Protein AF-A0A9D5VRT4-F1 (afdb_monomer_lite)

Radius of gyration: 18.85 Å; chains: 1; bounding box: 50×42×60 Å

Sequence (246 aa):
MSNKLKLVLGGLILIALIFGFLHHFFPDVKNYNFDRLHIFFFNLCSGGTIIIYYTEKRQKLSKTGILFFSLAILYSIIIFFNIYYIAIFLGLILSIIIEKVRIKRFSFFPIDFFKSNSEVSEKFNQASLLCLSTGLIICSIVIWNNQYLKLFYFPKLKLETFFLGFSFPISLITLSVMFSFMDKKFQLIKNICFWSINLGVIIFFAFIIANKLALELIIALILLSAITTTFYIFINFCPESQQKKS

pLDDT: mean 84.36, std 11.47, range [36.5, 96.94]

Structure (mmCIF, N/CA/C/O backbone):
data_AF-A0A9D5VRT4-F1
#
_entry.id   AF-A0A9D5VRT4-F1
#
loop_
_atom_site.group_PDB
_atom_site.id
_atom_site.type_symbol
_atom_site.label_atom_id
_atom_site.label_alt_id
_atom_site.label_comp_id
_atom_site.label_asym_id
_atom_site.label_entity_id
_atom_site.label_seq_id
_atom_site.pdbx_PDB_ins_code
_atom_site.Cartn_x
_atom_site.Cartn_y
_atom_site.Cartn_z
_atom_site.occupancy
_atom_site.B_iso_or_equiv
_atom_site.auth_seq_id
_atom_site.auth_comp_id
_atom_site.auth_asym_id
_atom_site.auth_atom_id
_atom_site.pdbx_PDB_model_num
ATOM 1 N N . MET A 1 1 ? -1.970 -12.356 16.382 1.00 70.31 1 MET A N 1
ATOM 2 C CA . MET A 1 1 ? -1.094 -12.835 15.292 1.00 70.31 1 MET A CA 1
ATOM 3 C C . MET A 1 1 ? -0.139 -13.877 15.856 1.00 70.31 1 MET A C 1
ATOM 5 O O . MET A 1 1 ? 0.478 -13.601 16.877 1.00 70.31 1 MET A O 1
ATOM 9 N N . SER A 1 2 ? -0.058 -15.066 15.250 1.00 81.19 2 SER A N 1
ATOM 10 C CA . SER A 1 2 ? 0.812 -16.159 15.727 1.00 81.19 2 SER A CA 1
ATOM 11 C C . SER A 1 2 ? 2.299 -15.783 15.661 1.00 81.19 2 SER A C 1
ATOM 13 O O . SER A 1 2 ? 2.715 -15.138 14.697 1.00 81.19 2 SER A O 1
ATOM 15 N N . ASN A 1 3 ? 3.105 -16.234 16.632 1.00 81.75 3 ASN A N 1
ATOM 16 C CA . ASN A 1 3 ? 4.556 -15.994 16.667 1.00 81.75 3 ASN A CA 1
ATOM 17 C C . ASN A 1 3 ? 5.261 -16.485 15.395 1.00 81.75 3 ASN A C 1
ATOM 19 O O . ASN A 1 3 ? 6.150 -15.805 14.895 1.00 81.75 3 ASN A O 1
ATOM 23 N N . LYS A 1 4 ? 4.800 -17.599 14.807 1.00 84.00 4 LYS A N 1
ATOM 24 C CA . LYS A 1 4 ? 5.335 -18.110 13.534 1.00 84.00 4 LYS A CA 1
ATOM 25 C C . LYS A 1 4 ? 5.154 -17.110 12.388 1.00 84.00 4 LYS A C 1
ATOM 27 O O . LYS A 1 4 ? 6.083 -16.878 11.630 1.00 84.00 4 LYS A O 1
ATOM 32 N N . LEU A 1 5 ? 3.977 -16.485 12.285 1.00 82.69 5 LEU A N 1
ATOM 33 C CA . LEU A 1 5 ? 3.699 -15.511 11.224 1.00 82.69 5 LEU A CA 1
ATOM 34 C C . LEU A 1 5 ? 4.500 -14.219 11.428 1.00 82.69 5 LEU A C 1
ATOM 36 O O . LEU A 1 5 ? 4.993 -13.657 10.459 1.00 82.69 5 LEU A O 1
ATOM 40 N N . LYS A 1 6 ? 4.663 -13.769 12.680 1.00 84.88 6 LYS A N 1
ATOM 41 C CA . LYS A 1 6 ? 5.512 -12.610 12.995 1.00 84.88 6 LYS A CA 1
ATOM 42 C C . LYS A 1 6 ? 6.959 -12.848 12.568 1.00 84.88 6 LYS A C 1
ATOM 44 O O . LYS A 1 6 ? 7.560 -11.958 11.985 1.00 84.88 6 LYS A O 1
ATOM 49 N N . LEU A 1 7 ? 7.483 -14.046 12.824 1.00 87.12 7 LEU A N 1
ATOM 50 C CA . LEU A 1 7 ? 8.848 -14.417 12.457 1.00 87.12 7 LEU A CA 1
ATOM 51 C C . LEU A 1 7 ? 9.014 -14.479 10.933 1.00 87.12 7 LEU A C 1
ATOM 53 O O . LEU A 1 7 ? 9.960 -13.910 10.407 1.00 87.12 7 LEU A O 1
ATOM 57 N N . VAL A 1 8 ? 8.056 -15.079 10.219 1.00 87.06 8 VAL A N 1
ATOM 58 C CA . VAL A 1 8 ? 8.065 -15.135 8.746 1.00 87.06 8 VAL A CA 1
ATOM 59 C C . VAL A 1 8 ? 8.029 -13.732 8.135 1.00 87.06 8 VAL A C 1
ATOM 61 O O . VAL A 1 8 ? 8.867 -13.414 7.296 1.00 87.06 8 VAL A O 1
ATOM 64 N N . LEU A 1 9 ? 7.096 -12.874 8.564 1.00 86.75 9 LEU A N 1
ATOM 65 C CA . LEU A 1 9 ? 6.997 -11.510 8.036 1.00 86.75 9 LEU A CA 1
ATOM 66 C C . LEU A 1 9 ? 8.195 -10.646 8.441 1.00 86.75 9 LEU A C 1
ATOM 68 O O . LEU A 1 9 ? 8.696 -9.889 7.619 1.00 86.75 9 LEU A O 1
ATOM 72 N N . GLY A 1 10 ? 8.679 -10.780 9.678 1.00 86.38 10 GLY A N 1
ATOM 73 C CA . GLY A 1 10 ? 9.867 -10.074 10.157 1.00 86.38 10 GLY A CA 1
ATOM 74 C C . GLY A 1 10 ? 11.126 -10.474 9.389 1.00 86.38 10 GLY A C 1
ATOM 75 O O . GLY A 1 10 ? 11.881 -9.607 8.961 1.00 86.38 10 GLY A O 1
ATOM 76 N N . GLY A 1 11 ? 11.309 -11.771 9.131 1.00 88.75 11 GLY A N 1
ATOM 77 C CA . GLY A 1 11 ? 12.390 -12.274 8.286 1.00 88.75 11 GLY A CA 1
ATOM 78 C C . GLY A 1 11 ? 12.292 -11.748 6.855 1.00 88.75 11 GLY A C 1
ATOM 79 O O . GLY A 1 11 ? 13.288 -11.305 6.296 1.00 88.75 11 GLY A O 1
ATOM 80 N N . LEU A 1 12 ? 11.087 -11.713 6.280 1.00 89.19 12 LEU A N 1
ATOM 81 C CA . LEU A 1 12 ? 10.877 -11.194 4.928 1.00 89.19 12 LEU A CA 1
ATOM 82 C C . LEU A 1 12 ? 11.120 -9.678 4.832 1.00 89.19 12 LEU A C 1
ATOM 84 O O . LEU A 1 12 ? 11.692 -9.218 3.849 1.00 89.19 12 LEU A O 1
ATOM 88 N N . ILE A 1 13 ? 10.757 -8.909 5.863 1.00 88.50 13 ILE A N 1
ATOM 89 C CA . ILE A 1 13 ? 11.093 -7.481 5.977 1.00 88.50 13 ILE A CA 1
ATOM 90 C C . ILE A 1 13 ? 12.609 -7.279 6.080 1.00 88.50 13 ILE A C 1
ATOM 92 O O . ILE A 1 13 ? 13.146 -6.398 5.415 1.00 88.50 13 ILE A O 1
ATOM 96 N N . LEU A 1 14 ? 13.310 -8.098 6.871 1.00 88.19 14 LEU A N 1
ATOM 97 C CA . LEU A 1 14 ? 14.768 -8.029 6.986 1.00 88.19 14 LEU A CA 1
ATOM 98 C C . LEU A 1 14 ? 15.444 -8.320 5.640 1.00 88.19 14 LEU A C 1
ATOM 100 O O . LEU A 1 14 ? 16.325 -7.577 5.218 1.00 88.19 14 LEU A O 1
ATOM 104 N N . ILE A 1 15 ? 14.987 -9.361 4.940 1.00 87.75 15 ILE A N 1
ATOM 105 C CA . ILE A 1 15 ? 15.457 -9.703 3.592 1.00 87.75 15 ILE A CA 1
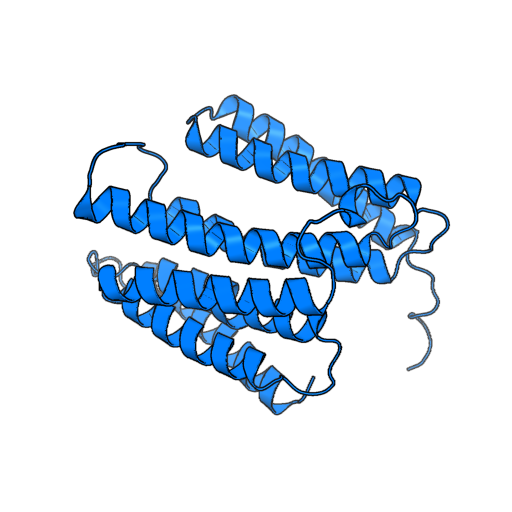ATOM 106 C C . ILE A 1 15 ? 15.192 -8.547 2.620 1.00 87.75 15 ILE A C 1
ATOM 108 O O . ILE A 1 15 ? 16.080 -8.174 1.857 1.00 87.75 15 ILE A O 1
ATOM 112 N N . ALA A 1 16 ? 13.998 -7.946 2.665 1.00 85.88 16 ALA A N 1
ATOM 113 C CA . ALA A 1 16 ? 13.680 -6.777 1.854 1.00 85.88 16 ALA A CA 1
ATOM 114 C C . ALA A 1 16 ? 14.668 -5.638 2.129 1.00 85.88 16 ALA A C 1
ATOM 116 O O . ALA A 1 16 ? 15.210 -5.057 1.193 1.00 85.88 16 ALA A O 1
ATOM 117 N N . LEU A 1 17 ? 14.949 -5.344 3.400 1.00 85.25 17 LEU A N 1
ATOM 118 C CA . LEU A 1 17 ? 15.883 -4.296 3.803 1.00 85.25 17 LEU A CA 1
ATOM 119 C C . LEU A 1 17 ? 17.298 -4.567 3.281 1.00 85.25 17 LEU A C 1
ATOM 121 O O . LEU A 1 17 ? 17.895 -3.669 2.699 1.00 85.25 17 LEU A O 1
ATOM 125 N N . ILE A 1 18 ? 17.786 -5.808 3.377 1.00 85.88 18 ILE A N 1
ATOM 126 C CA . ILE A 1 18 ? 19.071 -6.215 2.785 1.00 85.88 18 ILE A CA 1
ATOM 127 C C . ILE A 1 18 ? 19.095 -5.910 1.282 1.00 85.88 18 ILE A C 1
ATOM 129 O O . ILE A 1 18 ? 20.038 -5.277 0.814 1.00 85.88 18 ILE A O 1
ATOM 133 N N . PHE A 1 19 ? 18.048 -6.278 0.534 1.00 83.50 19 PHE A N 1
ATOM 134 C CA . PHE A 1 19 ? 17.969 -5.980 -0.901 1.00 83.50 19 PHE A CA 1
ATOM 135 C C . PHE A 1 19 ? 17.960 -4.482 -1.218 1.00 83.50 19 PHE A C 1
ATOM 137 O O . PHE A 1 19 ? 18.543 -4.089 -2.224 1.00 83.50 19 PHE A O 1
ATOM 144 N N . GLY A 1 20 ? 17.374 -3.651 -0.352 1.00 79.88 20 GLY A N 1
ATOM 145 C CA . GLY A 1 20 ? 17.365 -2.194 -0.522 1.00 79.88 20 GLY A CA 1
ATOM 146 C C . GLY A 1 20 ? 18.750 -1.552 -0.384 1.00 79.88 20 GLY A C 1
ATOM 147 O O . GLY A 1 20 ? 19.013 -0.527 -1.000 1.00 79.88 20 GLY A O 1
ATOM 148 N N . PHE A 1 21 ? 19.661 -2.165 0.379 1.00 80.06 21 PHE A N 1
ATOM 149 C CA . PHE A 1 21 ? 21.047 -1.696 0.509 1.00 80.06 21 PHE A CA 1
ATOM 150 C C . PHE A 1 21 ? 22.015 -2.388 -0.459 1.00 80.06 21 PHE A C 1
ATOM 152 O O . PHE A 1 21 ? 23.098 -1.869 -0.722 1.00 80.06 21 PHE A O 1
ATOM 159 N N . LEU A 1 22 ? 21.637 -3.539 -1.022 1.00 77.75 22 LEU A N 1
ATOM 160 C CA . LEU A 1 22 ? 22.511 -4.367 -1.859 1.00 77.75 22 LEU A CA 1
ATOM 161 C C . LEU A 1 22 ? 22.951 -3.659 -3.150 1.00 77.75 22 LEU A C 1
ATOM 163 O O . LEU A 1 22 ? 24.053 -3.906 -3.636 1.00 77.75 22 LEU A O 1
ATOM 167 N N . HIS A 1 23 ? 22.136 -2.730 -3.661 1.00 68.56 23 HIS A N 1
ATOM 168 C CA . HIS A 1 23 ? 22.482 -1.911 -4.824 1.00 68.56 23 HIS A CA 1
ATOM 169 C C . HIS A 1 23 ? 23.720 -1.025 -4.585 1.00 68.56 23 HIS A C 1
ATOM 171 O O . HIS A 1 23 ? 24.488 -0.788 -5.514 1.00 68.56 23 HIS A O 1
ATOM 177 N N . HIS A 1 24 ? 23.972 -0.601 -3.339 1.00 66.00 24 HIS A N 1
ATOM 178 C CA . HIS A 1 24 ? 25.169 0.170 -2.986 1.00 66.00 24 HIS A CA 1
ATOM 179 C C . HIS A 1 24 ? 26.450 -0.679 -3.018 1.00 66.00 24 HIS A C 1
ATOM 181 O O . HIS A 1 24 ? 27.527 -0.163 -3.298 1.00 66.00 24 HIS A O 1
ATOM 187 N N . PHE A 1 25 ? 26.332 -1.985 -2.759 1.00 66.19 25 PHE A N 1
ATOM 188 C CA . PHE A 1 25 ? 27.469 -2.908 -2.717 1.00 66.19 25 PHE A CA 1
ATOM 189 C C . PHE A 1 25 ? 27.805 -3.524 -4.083 1.00 66.19 25 PHE A C 1
ATOM 191 O O . PHE A 1 25 ? 28.950 -3.912 -4.300 1.00 66.19 25 PHE A O 1
ATOM 198 N N . PHE A 1 26 ? 26.842 -3.596 -5.010 1.00 67.12 26 PHE A N 1
ATOM 199 C CA . PHE A 1 26 ? 27.024 -4.189 -6.343 1.00 67.12 26 PHE A CA 1
ATOM 200 C C . PHE A 1 26 ? 26.534 -3.259 -7.475 1.00 67.12 26 PHE A C 1
ATOM 202 O O . PHE A 1 26 ? 25.549 -3.574 -8.151 1.00 67.12 26 PHE A O 1
ATOM 209 N N . PRO A 1 27 ? 27.217 -2.123 -7.719 1.00 59.91 27 PRO A N 1
ATOM 210 C CA . PRO A 1 27 ? 26.810 -1.134 -8.726 1.00 59.91 27 PRO A CA 1
ATOM 211 C C . PRO A 1 27 ? 26.890 -1.641 -10.182 1.00 59.91 27 PRO A C 1
ATOM 213 O O . PRO A 1 27 ? 26.212 -1.101 -11.059 1.00 59.91 27 PRO A O 1
ATOM 216 N N . ASP A 1 28 ? 27.665 -2.698 -10.453 1.00 56.03 28 ASP A N 1
ATOM 217 C CA . ASP A 1 28 ? 27.909 -3.212 -11.812 1.00 56.03 28 ASP A CA 1
ATOM 218 C C . ASP A 1 28 ? 26.826 -4.170 -12.341 1.00 56.03 28 ASP A C 1
ATOM 220 O O . ASP A 1 28 ? 26.806 -4.510 -13.527 1.00 56.03 28 ASP A O 1
ATOM 224 N N . VAL A 1 29 ? 25.859 -4.572 -11.510 1.00 59.97 29 VAL A N 1
ATOM 225 C CA . VAL A 1 29 ? 24.767 -5.472 -11.917 1.00 59.97 29 VAL A CA 1
ATOM 226 C C . VAL A 1 29 ? 23.590 -4.661 -12.480 1.00 59.97 29 VAL A C 1
ATOM 228 O O . VAL A 1 29 ? 22.477 -4.689 -11.963 1.00 59.97 29 VAL A O 1
ATOM 231 N N . LYS A 1 30 ? 23.819 -3.927 -13.577 1.00 54.28 30 LYS A N 1
ATOM 232 C CA . LYS A 1 30 ? 22.815 -3.036 -14.210 1.00 54.28 30 LYS A CA 1
ATOM 233 C C . LYS A 1 30 ? 21.528 -3.732 -14.678 1.00 54.28 30 LYS A C 1
ATOM 235 O O . LYS A 1 30 ? 20.519 -3.064 -14.880 1.00 54.28 30 LYS A O 1
ATOM 240 N N . ASN A 1 31 ? 21.545 -5.054 -14.851 1.00 54.38 31 ASN A N 1
ATOM 241 C CA . ASN A 1 31 ? 20.397 -5.802 -15.374 1.00 54.38 31 ASN A CA 1
ATOM 242 C C . ASN A 1 31 ? 19.377 -6.221 -14.303 1.00 54.38 31 ASN A C 1
ATOM 244 O O . ASN A 1 31 ? 18.242 -6.546 -14.655 1.00 54.38 31 ASN A O 1
ATOM 248 N N . TYR A 1 32 ? 19.740 -6.196 -13.016 1.00 60.69 32 TYR A N 1
ATOM 249 C CA . TYR A 1 32 ? 18.848 -6.594 -11.926 1.00 60.69 32 TYR A CA 1
ATOM 250 C C . TYR A 1 32 ? 18.584 -5.418 -10.994 1.00 60.69 32 TYR A C 1
ATOM 252 O O . TYR A 1 32 ? 19.470 -4.947 -10.287 1.00 60.69 32 TYR A O 1
ATOM 260 N N . ASN A 1 33 ? 17.335 -4.954 -10.979 1.00 71.25 33 ASN A N 1
ATOM 261 C CA . ASN A 1 33 ? 16.931 -3.870 -10.097 1.00 71.25 33 ASN A CA 1
ATOM 262 C C . ASN A 1 33 ? 16.510 -4.436 -8.727 1.00 71.25 33 ASN A C 1
ATOM 264 O O . ASN A 1 33 ? 15.350 -4.814 -8.528 1.00 71.25 33 ASN A O 1
ATOM 268 N N . PHE A 1 34 ? 17.471 -4.530 -7.802 1.00 76.50 34 PHE A N 1
ATOM 269 C CA . PHE A 1 34 ? 17.262 -5.016 -6.431 1.00 76.50 34 PHE A CA 1
ATOM 270 C C . PHE A 1 34 ? 16.254 -4.170 -5.638 1.00 76.50 34 PHE A C 1
ATOM 272 O O . PHE A 1 34 ? 15.550 -4.716 -4.783 1.00 76.50 34 PHE A O 1
ATOM 279 N N . ASP A 1 35 ? 16.071 -2.895 -5.997 1.00 74.44 35 ASP A N 1
ATOM 280 C CA . ASP A 1 35 ? 15.069 -2.020 -5.378 1.00 74.44 35 ASP A CA 1
ATOM 281 C C . ASP A 1 35 ? 13.651 -2.562 -5.584 1.00 74.44 35 ASP A C 1
ATOM 283 O O . ASP A 1 35 ? 12.782 -2.411 -4.725 1.00 74.44 35 ASP A O 1
ATOM 287 N N . ARG A 1 36 ? 13.404 -3.277 -6.691 1.00 81.62 36 ARG A N 1
ATOM 288 C CA . ARG A 1 36 ? 12.107 -3.923 -6.937 1.00 81.62 36 ARG A CA 1
ATOM 289 C C . ARG A 1 36 ? 11.828 -5.005 -5.904 1.00 81.62 36 ARG A C 1
ATOM 291 O O . ARG A 1 36 ? 10.732 -5.038 -5.353 1.00 81.62 36 ARG A O 1
ATOM 298 N N . LEU A 1 37 ? 12.804 -5.871 -5.618 1.00 84.38 37 LEU A N 1
ATOM 299 C CA . LEU A 1 37 ? 12.644 -6.921 -4.607 1.00 84.38 37 LEU A CA 1
ATOM 300 C C . LEU A 1 37 ? 12.423 -6.323 -3.221 1.00 84.38 37 LEU A C 1
ATOM 302 O O . LEU A 1 37 ? 11.527 -6.780 -2.513 1.00 84.38 37 LEU A O 1
ATOM 306 N N . HIS A 1 38 ? 13.176 -5.276 -2.869 1.00 85.81 38 HIS A N 1
ATOM 307 C CA . HIS A 1 38 ? 12.952 -4.522 -1.637 1.00 85.81 38 HIS A CA 1
ATOM 308 C C . HIS A 1 38 ? 11.499 -4.040 -1.541 1.00 85.81 38 HIS A C 1
ATOM 310 O O . HIS A 1 38 ? 10.782 -4.403 -0.604 1.00 85.81 38 HIS A O 1
ATOM 316 N N . ILE A 1 39 ? 11.040 -3.284 -2.545 1.00 85.00 39 ILE A N 1
ATOM 317 C CA . ILE A 1 39 ? 9.699 -2.696 -2.558 1.00 85.00 39 ILE A CA 1
ATOM 318 C C . ILE A 1 39 ? 8.626 -3.787 -2.515 1.00 85.00 39 ILE A C 1
ATOM 320 O O . ILE A 1 39 ? 7.682 -3.677 -1.738 1.00 85.00 39 ILE A O 1
ATOM 324 N N . PHE A 1 40 ? 8.739 -4.861 -3.296 1.00 89.19 40 PHE A N 1
ATOM 325 C CA . PHE A 1 40 ? 7.697 -5.887 -3.334 1.00 89.19 40 PHE A CA 1
ATOM 326 C C . PHE A 1 40 ? 7.648 -6.762 -2.089 1.00 89.19 40 PHE A C 1
ATOM 328 O O . PHE A 1 40 ? 6.555 -7.082 -1.615 1.00 89.19 40 PHE A O 1
ATOM 335 N N . PHE A 1 41 ? 8.792 -7.156 -1.537 1.00 90.19 41 PHE A N 1
ATOM 336 C CA . PHE A 1 41 ? 8.804 -7.948 -0.312 1.00 90.19 41 PHE A CA 1
ATOM 337 C C . PHE A 1 41 ? 8.271 -7.136 0.861 1.00 90.19 41 PHE A C 1
ATOM 339 O O . PHE A 1 41 ? 7.399 -7.612 1.595 1.00 90.19 41 PHE A O 1
ATOM 346 N N . PHE A 1 42 ? 8.710 -5.887 0.992 1.00 89.50 42 PHE A N 1
ATOM 347 C CA . PHE A 1 42 ? 8.234 -5.023 2.059 1.00 89.50 42 PHE A CA 1
ATOM 348 C C . PHE A 1 42 ? 6.757 -4.652 1.867 1.00 89.50 42 PHE A C 1
ATOM 350 O O . PHE A 1 42 ? 5.927 -4.939 2.734 1.00 89.50 42 PHE A O 1
ATOM 357 N N . ASN A 1 43 ? 6.399 -4.091 0.708 1.00 91.00 43 ASN A N 1
ATOM 358 C CA . ASN A 1 43 ? 5.080 -3.499 0.522 1.00 91.00 43 ASN A CA 1
ATOM 359 C C . ASN A 1 43 ? 3.986 -4.492 0.137 1.00 91.00 43 ASN A C 1
ATOM 361 O O . ASN A 1 43 ? 2.906 -4.500 0.729 1.00 91.00 43 ASN A O 1
ATOM 365 N N . LEU A 1 44 ? 4.242 -5.332 -0.865 1.00 92.06 44 LEU A N 1
ATOM 366 C CA . LEU A 1 44 ? 3.222 -6.225 -1.409 1.00 92.06 44 LEU A CA 1
ATOM 367 C C . LEU A 1 44 ? 3.116 -7.514 -0.591 1.00 92.06 44 LEU A C 1
ATOM 369 O O . LEU A 1 44 ? 2.026 -7.872 -0.147 1.00 92.06 44 LEU A O 1
ATOM 373 N N . CYS A 1 45 ? 4.238 -8.201 -0.366 1.00 93.06 45 CYS A N 1
ATOM 374 C CA . CYS A 1 45 ? 4.247 -9.492 0.316 1.00 93.06 45 CYS A CA 1
ATOM 375 C C . CYS A 1 45 ? 3.939 -9.327 1.802 1.00 93.06 45 CYS A C 1
ATOM 377 O O . CYS A 1 45 ? 2.961 -9.893 2.288 1.00 93.06 45 CYS A O 1
ATOM 379 N N . SER A 1 46 ? 4.743 -8.548 2.529 1.00 92.00 46 SER A N 1
ATOM 380 C CA . SER A 1 46 ? 4.526 -8.336 3.961 1.00 92.00 46 SER A CA 1
ATOM 381 C C . SER A 1 46 ? 3.349 -7.395 4.211 1.00 92.00 46 SER A C 1
ATOM 383 O O . SER A 1 46 ? 2.361 -7.798 4.830 1.00 92.00 46 SER A O 1
ATOM 385 N N . GLY A 1 47 ? 3.396 -6.182 3.653 1.00 92.00 47 GLY A N 1
ATOM 386 C CA . GLY A 1 47 ? 2.349 -5.173 3.818 1.00 92.00 47 GLY A CA 1
ATOM 387 C C . GLY A 1 47 ? 0.965 -5.642 3.374 1.00 92.00 47 GLY A C 1
ATOM 388 O O . GLY A 1 47 ? 0.021 -5.595 4.161 1.00 92.00 47 GLY A O 1
ATOM 389 N N . GLY A 1 48 ? 0.835 -6.179 2.159 1.00 93.81 48 GLY A N 1
ATOM 390 C CA . GLY A 1 48 ? -0.436 -6.714 1.655 1.00 93.81 48 GLY A CA 1
ATOM 391 C C . GLY A 1 48 ? -0.999 -7.852 2.513 1.00 93.81 48 GLY A C 1
ATOM 392 O O . GLY A 1 48 ? -2.198 -7.886 2.796 1.00 93.81 48 GLY A O 1
ATOM 393 N N . THR A 1 49 ? -0.140 -8.744 3.017 1.00 94.44 49 THR A N 1
ATOM 394 C CA . THR A 1 49 ? -0.570 -9.828 3.918 1.00 94.44 49 THR A CA 1
ATOM 395 C C . THR A 1 49 ? -1.037 -9.292 5.269 1.00 94.44 49 THR A C 1
ATOM 397 O O . THR A 1 49 ? -2.024 -9.791 5.813 1.00 94.44 49 THR A O 1
ATOM 400 N N . ILE A 1 50 ? -0.376 -8.259 5.805 1.00 93.06 50 ILE A N 1
ATOM 401 C CA . ILE A 1 50 ? -0.802 -7.568 7.032 1.00 93.06 50 ILE A CA 1
ATOM 402 C C . ILE A 1 50 ? -2.166 -6.912 6.828 1.00 93.06 50 ILE A C 1
ATOM 404 O O . ILE A 1 50 ? -3.027 -7.055 7.697 1.00 93.06 50 ILE A O 1
ATOM 408 N N . ILE A 1 51 ? -2.385 -6.253 5.685 1.00 94.88 51 ILE A N 1
ATOM 409 C CA . ILE A 1 51 ? -3.676 -5.646 5.338 1.00 94.88 51 ILE A CA 1
ATOM 410 C C . ILE A 1 51 ? -4.766 -6.721 5.358 1.00 94.88 51 ILE A C 1
ATOM 412 O O . ILE A 1 51 ? -5.716 -6.591 6.123 1.00 94.88 51 ILE A O 1
ATOM 416 N N . ILE A 1 52 ? -4.595 -7.827 4.623 1.00 94.31 52 ILE A N 1
ATOM 417 C CA . ILE A 1 52 ? -5.578 -8.926 4.597 1.00 94.31 52 ILE A CA 1
ATOM 418 C C . ILE A 1 52 ? -5.826 -9.489 6.001 1.00 94.31 52 ILE A C 1
ATOM 420 O O . ILE A 1 52 ? -6.977 -9.650 6.411 1.00 94.31 52 ILE A O 1
ATOM 424 N N . TYR A 1 53 ? -4.762 -9.765 6.759 1.00 93.19 53 TYR A N 1
ATOM 425 C CA . TYR A 1 53 ? -4.865 -10.276 8.126 1.00 93.19 53 TYR A CA 1
ATOM 426 C C . TYR A 1 53 ? -5.668 -9.329 9.032 1.00 93.19 53 TYR A C 1
ATOM 428 O O . TYR A 1 53 ? -6.536 -9.779 9.786 1.00 93.19 53 TYR A O 1
ATOM 436 N N . TYR A 1 54 ? -5.405 -8.023 8.941 1.00 91.88 54 TYR A N 1
ATOM 437 C CA . TYR A 1 54 ? -6.107 -7.003 9.713 1.00 91.88 54 TYR A CA 1
ATOM 438 C C . TYR A 1 54 ? -7.579 -6.888 9.296 1.00 91.88 54 TYR A C 1
ATOM 440 O O . TYR A 1 54 ? -8.464 -6.847 10.152 1.00 91.88 54 TYR A O 1
ATOM 448 N N . THR A 1 55 ? -7.870 -6.903 7.993 1.00 92.62 55 THR A N 1
ATOM 449 C CA . THR A 1 55 ? -9.237 -6.841 7.457 1.00 92.62 55 THR A CA 1
ATOM 450 C C . THR A 1 55 ? -10.087 -8.033 7.891 1.00 92.62 55 THR A C 1
ATOM 452 O O . THR A 1 55 ? -11.256 -7.866 8.242 1.00 92.62 55 THR A O 1
ATOM 455 N N . GLU A 1 56 ? -9.525 -9.242 7.897 1.00 91.00 56 GLU A N 1
ATOM 456 C CA . GLU A 1 56 ? -10.274 -10.453 8.241 1.00 91.00 56 GLU A CA 1
ATOM 457 C C . GLU A 1 56 ? -10.623 -10.555 9.735 1.00 91.00 56 GLU A C 1
ATOM 459 O O . GLU A 1 56 ? -11.493 -11.354 10.088 1.00 91.00 56 GLU A O 1
ATOM 464 N N . LYS A 1 57 ? -9.974 -9.769 10.610 1.00 85.75 57 LYS A N 1
ATOM 465 C CA . LYS A 1 57 ? -10.151 -9.784 12.079 1.00 85.75 57 LYS A CA 1
ATOM 466 C C . LYS A 1 57 ? -10.055 -11.200 12.688 1.00 85.75 57 LYS A C 1
ATOM 468 O O . LYS A 1 57 ? -10.735 -11.522 13.660 1.00 85.75 57 LYS A O 1
ATOM 473 N N . ARG A 1 58 ? -9.210 -12.073 12.119 1.00 82.12 58 ARG A N 1
ATOM 474 C CA . ARG A 1 58 ? -9.006 -13.466 12.573 1.00 82.12 58 ARG A CA 1
ATOM 475 C C . ARG A 1 58 ? -7.747 -13.610 13.425 1.00 82.12 58 ARG A C 1
ATOM 477 O O . ARG A 1 58 ? -6.761 -12.910 13.231 1.00 82.12 58 ARG A O 1
ATOM 484 N N . GLN A 1 59 ? -7.740 -14.590 14.334 1.00 75.75 59 GLN A N 1
ATOM 485 C CA . GLN A 1 59 ? -6.555 -14.896 15.154 1.00 75.75 59 GLN A CA 1
ATOM 486 C C . GLN A 1 59 ? -5.395 -15.506 14.341 1.00 75.75 59 GLN A C 1
ATOM 488 O O . GLN A 1 59 ? -4.221 -15.315 14.679 1.00 75.75 59 GLN A O 1
ATOM 493 N N . LYS A 1 60 ? -5.722 -16.244 13.272 1.00 83.44 60 LYS A N 1
ATOM 494 C CA . LYS A 1 60 ? -4.785 -16.901 12.349 1.00 83.44 60 LYS A CA 1
ATOM 495 C C . LYS A 1 60 ? -5.040 -16.417 10.921 1.00 83.44 60 LYS A C 1
ATOM 497 O O . LYS A 1 60 ? -6.177 -16.096 10.582 1.00 83.44 60 LYS A O 1
ATOM 502 N N . LEU A 1 61 ? -3.987 -16.412 10.103 1.00 86.00 61 LEU A N 1
ATOM 503 C CA . LEU A 1 61 ? -4.081 -16.086 8.681 1.00 86.00 61 LEU A CA 1
ATOM 504 C C . LEU A 1 61 ? -5.015 -17.083 7.981 1.00 86.00 61 LEU A C 1
ATOM 506 O O . LEU A 1 61 ? -4.906 -18.293 8.203 1.00 86.00 61 LEU A O 1
ATOM 510 N N . SER A 1 62 ? -5.956 -16.590 7.179 1.00 92.06 62 SER A N 1
ATOM 511 C CA . SER A 1 62 ? -6.860 -17.463 6.433 1.00 92.06 62 SER A CA 1
ATOM 512 C C . SER A 1 62 ? -6.139 -18.184 5.293 1.00 92.06 62 SER A C 1
ATOM 514 O O . SER A 1 62 ? -5.049 -17.798 4.873 1.00 92.06 62 SER A O 1
ATOM 516 N N . LYS A 1 63 ? -6.792 -19.209 4.729 1.00 92.19 63 LYS A N 1
ATOM 517 C CA . LYS A 1 63 ? -6.330 -19.852 3.488 1.00 92.19 63 LYS A CA 1
ATOM 518 C C . LYS A 1 63 ? -6.171 -18.834 2.351 1.00 92.19 63 LYS A C 1
ATOM 520 O O . LYS A 1 63 ? -5.234 -18.947 1.573 1.00 92.19 63 LYS A O 1
ATOM 525 N N . THR A 1 64 ? -7.046 -17.828 2.293 1.00 93.00 64 THR A N 1
ATOM 526 C CA . THR A 1 64 ? -6.971 -16.734 1.317 1.00 93.00 64 THR A CA 1
ATOM 527 C C . THR A 1 64 ? -5.731 -15.872 1.538 1.00 93.00 64 THR A C 1
ATOM 529 O O . THR A 1 64 ? -5.030 -15.575 0.579 1.00 93.00 64 THR A O 1
ATOM 532 N N . GLY A 1 65 ? -5.423 -15.514 2.789 1.00 92.38 65 GLY A N 1
ATOM 533 C CA . GLY A 1 65 ? -4.215 -14.757 3.124 1.00 92.38 65 GLY A CA 1
ATOM 534 C C . GLY A 1 65 ? -2.925 -15.536 2.855 1.00 92.38 65 GLY A C 1
ATOM 535 O O . GLY A 1 65 ? -1.961 -14.962 2.364 1.00 92.38 65 GLY A O 1
ATOM 536 N N . ILE A 1 66 ? -2.914 -16.850 3.108 1.00 93.56 66 ILE A N 1
ATOM 537 C CA . ILE A 1 66 ? -1.779 -17.723 2.760 1.00 93.56 66 ILE A CA 1
ATOM 538 C C . ILE A 1 66 ? -1.599 -17.780 1.240 1.00 93.56 66 ILE A C 1
ATOM 540 O O . ILE A 1 66 ? -0.491 -17.582 0.752 1.00 93.56 66 ILE A O 1
ATOM 544 N N . LEU A 1 67 ? -2.687 -17.998 0.494 1.00 96.12 67 LEU A N 1
ATOM 545 C CA . LEU A 1 67 ? -2.662 -18.016 -0.968 1.00 96.12 67 LEU A CA 1
ATOM 546 C C . LEU A 1 67 ? -2.153 -16.684 -1.533 1.00 96.12 67 LEU A C 1
ATOM 548 O O . LEU A 1 67 ? -1.296 -16.687 -2.412 1.00 96.12 67 LEU A O 1
ATOM 552 N N . PHE A 1 68 ? -2.639 -15.558 -1.000 1.00 96.62 68 PHE A N 1
ATOM 553 C CA . PHE A 1 68 ? -2.157 -14.228 -1.363 1.00 96.62 68 PHE A CA 1
ATOM 554 C C . PHE A 1 68 ? -0.650 -14.097 -1.134 1.00 96.62 68 PHE A C 1
ATOM 556 O O . PHE A 1 68 ? 0.069 -13.719 -2.051 1.00 96.62 68 PHE A O 1
ATOM 563 N N . PHE A 1 69 ? -0.164 -14.448 0.059 1.00 95.56 69 PHE A N 1
ATOM 564 C CA . PHE A 1 69 ? 1.252 -14.340 0.409 1.00 95.56 69 PHE A CA 1
ATOM 565 C C . PHE A 1 69 ? 2.143 -15.171 -0.524 1.00 95.56 69 PHE A C 1
ATOM 567 O O . PHE A 1 69 ? 3.135 -14.664 -1.046 1.00 95.56 69 PHE A O 1
ATOM 574 N N . SER A 1 70 ? 1.766 -16.424 -0.794 1.00 95.62 70 SER A N 1
ATOM 575 C CA . SER A 1 70 ? 2.506 -17.296 -1.712 1.00 95.62 70 SER A CA 1
ATOM 576 C C . SER A 1 70 ? 2.538 -16.744 -3.140 1.00 95.62 70 SER A C 1
ATOM 578 O O . SER A 1 70 ? 3.598 -16.720 -3.766 1.00 95.62 70 SER A O 1
ATOM 580 N N . LEU A 1 71 ? 1.402 -16.259 -3.650 1.00 96.50 71 LEU A N 1
ATOM 581 C CA . LEU A 1 71 ? 1.327 -15.665 -4.987 1.00 96.50 71 LEU A CA 1
ATOM 582 C C . LEU A 1 71 ? 2.071 -14.326 -5.072 1.00 96.50 71 LEU A C 1
ATOM 584 O O . LEU A 1 71 ? 2.669 -14.040 -6.103 1.00 96.50 71 LEU A O 1
ATOM 588 N N . ALA A 1 72 ? 2.082 -13.529 -4.002 1.00 95.44 72 ALA A N 1
ATOM 589 C CA . ALA A 1 72 ? 2.807 -12.263 -3.937 1.00 95.44 72 ALA A CA 1
ATOM 590 C C . ALA A 1 72 ? 4.326 -12.481 -3.995 1.00 95.44 72 ALA A C 1
ATOM 592 O O . ALA A 1 72 ? 5.022 -11.770 -4.723 1.00 95.44 72 ALA A O 1
ATOM 593 N N . ILE A 1 73 ? 4.841 -13.501 -3.299 1.00 94.75 73 ILE A N 1
ATOM 594 C CA . ILE A 1 73 ? 6.255 -13.893 -3.396 1.00 94.75 73 ILE A CA 1
ATOM 595 C C . ILE A 1 73 ? 6.582 -14.326 -4.825 1.00 94.75 73 ILE A C 1
ATOM 597 O O . ILE A 1 73 ? 7.548 -13.832 -5.406 1.00 94.75 73 ILE A O 1
ATOM 601 N N . LEU A 1 74 ? 5.755 -15.197 -5.413 1.00 95.62 74 LEU A N 1
ATOM 602 C CA . LEU A 1 74 ? 5.951 -15.660 -6.786 1.00 95.62 74 LEU A CA 1
ATOM 603 C C . LEU A 1 74 ? 5.947 -14.491 -7.782 1.00 95.62 74 LEU A C 1
ATOM 605 O O . LEU A 1 74 ? 6.849 -14.382 -8.606 1.00 95.62 74 LEU A O 1
ATOM 609 N N . TYR A 1 75 ? 4.980 -13.581 -7.663 1.00 93.44 75 TYR A N 1
ATOM 610 C CA . TYR A 1 75 ? 4.891 -12.362 -8.465 1.00 93.44 75 TYR A CA 1
ATOM 611 C C . TYR A 1 75 ? 6.162 -11.508 -8.357 1.00 93.44 75 TYR A C 1
ATOM 613 O O . TYR A 1 75 ? 6.701 -11.073 -9.374 1.00 93.44 75 TYR A O 1
ATOM 621 N N . SER A 1 76 ? 6.681 -11.323 -7.141 1.00 91.56 76 SER A N 1
ATOM 622 C CA . SER A 1 76 ? 7.889 -10.527 -6.883 1.00 91.56 76 SER A CA 1
ATOM 623 C C . SER A 1 76 ? 9.122 -11.117 -7.571 1.00 91.56 76 SER A C 1
ATOM 625 O O . SER A 1 76 ? 9.882 -10.394 -8.212 1.00 91.56 76 SER A O 1
ATOM 627 N N . ILE A 1 77 ? 9.292 -12.440 -7.485 1.00 91.75 77 ILE A N 1
ATOM 628 C CA . ILE A 1 77 ? 10.397 -13.167 -8.126 1.00 91.75 77 ILE A CA 1
ATOM 629 C C . ILE A 1 77 ? 10.274 -13.087 -9.655 1.00 91.75 77 ILE A C 1
ATOM 631 O O . ILE A 1 77 ? 11.250 -12.825 -10.352 1.00 91.75 77 ILE A O 1
ATOM 635 N N . ILE A 1 78 ? 9.068 -13.254 -10.191 1.00 92.69 78 ILE A N 1
ATOM 636 C CA . ILE A 1 78 ? 8.812 -13.217 -11.636 1.00 92.69 78 ILE A CA 1
ATOM 637 C C . ILE A 1 78 ? 9.063 -11.824 -12.223 1.00 92.69 78 ILE A C 1
ATOM 639 O O . ILE A 1 78 ? 9.672 -11.717 -13.290 1.00 92.69 78 ILE A O 1
ATOM 643 N N . ILE A 1 79 ? 8.663 -10.753 -11.527 1.00 88.25 79 ILE A N 1
ATOM 644 C CA . ILE A 1 79 ? 9.004 -9.384 -11.943 1.00 88.25 79 ILE A CA 1
ATOM 645 C C . ILE A 1 79 ? 10.504 -9.126 -11.851 1.00 88.25 79 ILE A C 1
ATOM 647 O O . ILE A 1 79 ? 11.045 -8.444 -12.722 1.00 88.25 79 ILE A O 1
ATOM 651 N N . PHE A 1 80 ? 11.181 -9.661 -10.835 1.00 87.06 80 PHE A N 1
ATOM 652 C CA . PHE A 1 80 ? 12.630 -9.525 -10.711 1.00 87.06 80 PHE A CA 1
ATOM 653 C C . PHE A 1 80 ? 13.370 -10.123 -11.918 1.00 87.06 80 PHE A C 1
ATOM 655 O O . PHE A 1 80 ? 14.280 -9.490 -12.447 1.00 87.06 80 PHE A O 1
ATOM 662 N N . PHE A 1 81 ? 12.917 -11.273 -12.426 1.00 87.88 81 PHE A N 1
ATOM 663 C CA . PHE A 1 81 ? 13.434 -11.878 -13.662 1.00 87.88 81 PHE A CA 1
ATOM 664 C C . PHE A 1 81 ? 12.859 -11.273 -14.955 1.00 87.88 81 PHE A C 1
ATOM 666 O O . PHE A 1 81 ? 13.130 -11.780 -16.040 1.00 87.88 81 PHE A O 1
ATOM 673 N N . ASN A 1 82 ? 12.080 -10.188 -14.871 1.00 86.81 82 ASN A N 1
ATOM 674 C CA . ASN A 1 82 ? 11.460 -9.503 -16.011 1.00 86.81 82 ASN A CA 1
ATOM 675 C C . ASN A 1 82 ? 10.525 -10.391 -16.865 1.00 86.81 82 ASN A C 1
ATOM 677 O O . ASN A 1 82 ? 10.300 -10.115 -18.044 1.00 86.81 82 ASN A O 1
ATOM 681 N N . ILE A 1 83 ? 9.928 -11.439 -16.285 1.00 90.12 83 ILE A N 1
ATOM 682 C CA . ILE A 1 83 ? 8.983 -12.323 -16.989 1.00 90.12 83 ILE A CA 1
ATOM 683 C C . ILE A 1 83 ? 7.577 -11.697 -16.942 1.00 90.12 83 ILE A C 1
ATOM 685 O O . ILE A 1 83 ? 6.694 -12.086 -16.173 1.00 90.12 83 ILE A O 1
ATOM 689 N N . TYR A 1 84 ? 7.377 -10.666 -17.761 1.00 89.50 84 TYR A N 1
ATOM 690 C CA . TYR A 1 84 ? 6.251 -9.738 -17.628 1.00 89.50 84 TYR A CA 1
ATOM 691 C C . TYR A 1 84 ? 4.864 -10.333 -17.916 1.00 89.50 84 TYR A C 1
ATOM 693 O O . TYR A 1 84 ? 3.913 -9.975 -17.224 1.00 89.50 84 TYR A O 1
ATOM 701 N N . TYR A 1 85 ? 4.728 -11.269 -18.861 1.00 90.81 85 TYR A N 1
ATOM 702 C CA . TYR A 1 85 ? 3.438 -11.920 -19.143 1.00 90.81 85 TYR A CA 1
ATOM 703 C C . TYR A 1 85 ? 2.875 -12.643 -17.914 1.00 90.81 85 TYR A C 1
ATOM 705 O O . TYR A 1 85 ? 1.708 -12.470 -17.559 1.00 90.81 85 TYR A O 1
ATOM 713 N N . ILE A 1 86 ? 3.723 -13.421 -17.232 1.00 93.56 86 ILE A N 1
ATOM 714 C CA . ILE A 1 86 ? 3.316 -14.158 -16.032 1.00 93.56 86 ILE A CA 1
ATOM 715 C C . ILE A 1 86 ? 3.081 -13.184 -14.874 1.00 93.56 86 ILE A C 1
ATOM 717 O O . ILE A 1 86 ? 2.130 -13.357 -14.113 1.00 93.56 86 ILE A O 1
ATOM 721 N N . ALA A 1 87 ? 3.890 -12.124 -14.768 1.00 92.94 87 ALA A N 1
ATOM 722 C CA . ALA A 1 87 ? 3.695 -11.086 -13.762 1.00 92.94 87 ALA A CA 1
ATOM 723 C C . ALA A 1 87 ? 2.326 -10.405 -13.888 1.00 92.94 87 ALA A C 1
ATOM 725 O O . ALA A 1 87 ? 1.624 -10.290 -12.889 1.00 92.94 87 ALA A O 1
ATOM 726 N N . ILE A 1 88 ? 1.913 -10.007 -15.096 1.00 93.56 88 ILE A N 1
ATOM 727 C CA . ILE A 1 88 ? 0.593 -9.402 -15.331 1.00 93.56 88 ILE A CA 1
ATOM 728 C C . ILE A 1 88 ? -0.517 -10.357 -14.889 1.00 93.56 88 ILE A C 1
ATOM 730 O O . ILE A 1 88 ? -1.405 -9.969 -14.130 1.00 93.56 88 ILE A O 1
ATOM 734 N N . PHE A 1 89 ? -0.447 -11.618 -15.315 1.00 95.75 89 PHE A N 1
ATOM 735 C CA . PHE A 1 89 ? -1.443 -12.618 -14.946 1.00 95.75 89 PHE A CA 1
ATOM 736 C C . PHE A 1 89 ? -1.552 -12.787 -13.422 1.00 95.75 89 PHE A C 1
ATOM 738 O O . PHE A 1 89 ? -2.648 -12.739 -12.860 1.00 95.75 89 PHE A O 1
ATOM 745 N N . LEU A 1 90 ? -0.415 -12.904 -12.732 1.00 96.12 90 LEU A N 1
ATOM 746 C CA . LEU A 1 90 ? -0.378 -12.988 -11.273 1.00 96.12 90 LEU A CA 1
ATOM 747 C C . LEU A 1 90 ? -0.868 -11.707 -10.590 1.00 96.12 90 LEU A C 1
ATOM 749 O O . LEU A 1 90 ? -1.580 -11.798 -9.593 1.00 96.12 90 LEU A O 1
ATOM 753 N N . GLY A 1 91 ? -0.538 -10.529 -11.122 1.00 94.69 91 GLY A N 1
ATOM 754 C CA . GLY A 1 91 ? -0.999 -9.240 -10.604 1.00 94.69 91 GLY A CA 1
ATOM 755 C C . GLY A 1 91 ? -2.523 -9.124 -10.628 1.00 94.69 91 GLY A C 1
ATOM 756 O O . GLY A 1 91 ? -3.134 -8.720 -9.635 1.00 94.69 91 GLY A O 1
ATOM 757 N N . LEU A 1 92 ? -3.154 -9.572 -11.716 1.00 96.19 92 LEU A N 1
ATOM 758 C CA . LEU A 1 92 ? -4.613 -9.629 -11.833 1.00 96.19 92 LEU A CA 1
ATOM 759 C C . LEU A 1 92 ? -5.229 -10.628 -10.843 1.00 96.19 92 LEU A C 1
ATOM 761 O O . LEU A 1 92 ? -6.199 -10.290 -10.165 1.00 96.19 92 LEU A O 1
ATOM 765 N N . ILE A 1 93 ? -4.646 -11.823 -10.689 1.00 96.94 93 ILE A N 1
ATOM 766 C CA . ILE A 1 93 ? -5.109 -12.806 -9.693 1.00 96.94 93 ILE A CA 1
ATOM 767 C C . ILE A 1 93 ? -5.015 -12.237 -8.274 1.00 96.94 93 ILE A C 1
ATOM 769 O O . ILE A 1 93 ? -5.967 -12.348 -7.499 1.00 96.94 93 ILE A O 1
ATOM 773 N N . LEU A 1 94 ? -3.889 -11.613 -7.925 1.00 96.88 94 LEU A N 1
ATOM 774 C CA . LEU A 1 94 ? -3.690 -10.983 -6.621 1.00 96.88 94 LEU A CA 1
ATOM 775 C C . LEU A 1 94 ? -4.738 -9.893 -6.370 1.00 96.88 94 LEU A C 1
ATOM 777 O O . LEU A 1 94 ? -5.322 -9.856 -5.286 1.00 96.88 94 LEU A O 1
ATOM 781 N N . SER A 1 95 ? -5.036 -9.065 -7.376 1.00 96.06 95 SER A N 1
ATOM 782 C CA . SER A 1 95 ? -6.083 -8.043 -7.286 1.00 96.06 95 SER A CA 1
ATOM 783 C C . SER A 1 95 ? -7.463 -8.653 -7.015 1.00 96.06 95 SER A C 1
ATOM 785 O O . SER A 1 95 ? -8.160 -8.213 -6.100 1.00 96.06 95 SER A O 1
ATOM 787 N N . ILE A 1 96 ? -7.821 -9.741 -7.708 1.00 96.31 96 ILE A N 1
ATOM 788 C CA . ILE A 1 96 ? -9.077 -10.476 -7.475 1.00 96.31 96 ILE A CA 1
ATOM 789 C C . ILE A 1 96 ? -9.145 -11.019 -6.042 1.00 96.31 96 ILE A C 1
ATOM 791 O O . ILE A 1 96 ? -10.199 -10.961 -5.405 1.00 96.31 96 ILE A O 1
ATOM 795 N N . ILE A 1 97 ? -8.038 -11.543 -5.508 1.00 96.56 97 ILE A N 1
ATOM 796 C CA . ILE A 1 97 ? -7.986 -12.044 -4.128 1.00 96.56 97 ILE A CA 1
ATOM 797 C C . ILE A 1 97 ? -8.241 -10.909 -3.129 1.00 96.56 97 ILE A C 1
ATOM 799 O O . ILE A 1 97 ? -9.048 -11.081 -2.211 1.00 96.56 97 ILE A O 1
ATOM 803 N N . ILE A 1 98 ? -7.597 -9.755 -3.315 1.00 96.06 98 ILE A N 1
ATOM 804 C CA . ILE A 1 98 ? -7.782 -8.578 -2.452 1.00 96.06 98 ILE A CA 1
ATOM 805 C C . ILE A 1 98 ? -9.226 -8.079 -2.528 1.00 96.06 98 ILE A C 1
ATOM 807 O O . ILE A 1 98 ? -9.859 -7.875 -1.492 1.00 96.06 98 ILE A O 1
ATOM 811 N N . GLU A 1 99 ? -9.784 -7.955 -3.733 1.00 95.12 99 GLU A N 1
ATOM 812 C CA . GLU A 1 99 ? -11.176 -7.546 -3.936 1.00 95.12 99 GLU A CA 1
ATOM 813 C C . GLU A 1 99 ? -12.156 -8.523 -3.291 1.00 95.12 99 GLU A C 1
ATOM 815 O O . GLU A 1 99 ? -13.099 -8.110 -2.619 1.00 95.12 99 GLU A O 1
ATOM 820 N N . LYS A 1 100 ? -11.902 -9.830 -3.385 1.00 94.38 100 LYS A N 1
ATOM 821 C CA . LYS A 1 100 ? -12.713 -10.845 -2.706 1.00 94.38 100 LYS A CA 1
ATOM 822 C C . LYS A 1 100 ? -12.698 -10.671 -1.185 1.00 94.38 100 LYS A C 1
ATOM 824 O O . LYS A 1 100 ? -13.744 -10.811 -0.548 1.00 94.38 100 LYS A O 1
ATOM 829 N N . VAL A 1 101 ? -11.541 -10.369 -0.592 1.00 94.69 101 VAL A N 1
ATOM 830 C CA . VAL A 1 101 ? -11.426 -10.070 0.849 1.00 94.69 101 VAL A CA 1
ATOM 831 C C . VAL A 1 101 ? -12.184 -8.784 1.191 1.00 94.69 101 VAL A C 1
ATOM 833 O O . VAL A 1 101 ? -12.944 -8.764 2.163 1.00 94.69 101 VAL A O 1
ATOM 836 N N . ARG A 1 102 ? -12.046 -7.741 0.367 1.00 94.88 102 ARG A N 1
ATOM 837 C CA . ARG A 1 102 ? -12.718 -6.448 0.542 1.00 94.88 102 ARG A CA 1
ATOM 838 C C . ARG A 1 102 ? -14.237 -6.572 0.497 1.00 94.88 102 ARG A C 1
ATOM 840 O O . ARG A 1 102 ? -14.901 -6.137 1.434 1.00 94.88 102 ARG A O 1
ATOM 847 N N . ILE A 1 103 ? -14.782 -7.189 -0.551 1.00 92.56 103 ILE A N 1
ATOM 848 C CA . ILE A 1 103 ? -16.230 -7.357 -0.761 1.00 92.56 103 ILE A CA 1
ATOM 849 C C . ILE A 1 103 ? -16.846 -8.170 0.377 1.00 92.56 103 ILE A C 1
ATOM 851 O O . ILE A 1 103 ? -17.943 -7.862 0.830 1.00 92.56 103 ILE A O 1
ATOM 855 N N . LYS A 1 104 ? -16.129 -9.183 0.878 1.00 91.12 104 LYS A N 1
ATOM 856 C CA . LYS A 1 104 ? -16.597 -10.010 1.993 1.00 91.12 104 LYS A CA 1
ATOM 857 C C . LYS A 1 104 ? -16.694 -9.243 3.315 1.00 91.12 104 LYS A C 1
ATOM 859 O O . LYS A 1 104 ? -17.526 -9.595 4.147 1.00 91.12 104 LYS A O 1
ATOM 864 N N . ARG A 1 105 ? -15.813 -8.264 3.550 1.00 88.88 105 ARG A N 1
ATOM 865 C CA . ARG A 1 105 ? -15.791 -7.482 4.798 1.00 88.88 105 ARG A CA 1
ATOM 866 C C . ARG A 1 105 ? -16.686 -6.248 4.737 1.00 88.88 105 ARG A C 1
ATOM 868 O O . ARG A 1 105 ? -17.306 -5.924 5.744 1.00 88.88 105 ARG A O 1
ATOM 875 N N . PHE A 1 106 ? -16.686 -5.562 3.604 1.00 87.94 106 PHE A N 1
ATOM 876 C CA . PHE A 1 106 ? -17.370 -4.291 3.412 1.00 87.94 106 PHE A CA 1
ATOM 877 C C . PHE A 1 106 ? -18.527 -4.490 2.430 1.00 87.94 106 PHE A C 1
ATOM 879 O O . PHE A 1 106 ? -19.549 -5.078 2.765 1.00 87.94 106 PHE A O 1
ATOM 886 N N . SER A 1 107 ? -18.360 -4.019 1.202 1.00 85.50 107 SER A N 1
ATOM 887 C CA . SER A 1 107 ? -19.360 -4.054 0.143 1.00 85.50 107 SER A CA 1
ATOM 888 C C . SER A 1 107 ? -18.661 -3.918 -1.209 1.00 85.50 107 SER A C 1
ATOM 890 O O . SER A 1 107 ? -17.499 -3.505 -1.276 1.00 85.50 107 SER A O 1
ATOM 892 N N . PHE A 1 108 ? -19.341 -4.276 -2.301 1.00 83.44 108 PHE A N 1
ATOM 893 C CA . PHE A 1 108 ? -18.775 -4.122 -3.644 1.00 83.44 108 PHE A CA 1
ATOM 894 C C . PHE A 1 108 ? -18.514 -2.652 -3.981 1.00 83.44 108 PHE A C 1
ATOM 896 O O . PHE A 1 108 ? -17.383 -2.292 -4.303 1.00 83.44 108 PHE A O 1
ATOM 903 N N . PHE A 1 109 ? -19.514 -1.790 -3.815 1.00 84.25 109 PHE A N 1
ATOM 904 C CA . PHE A 1 109 ? -19.352 -0.351 -4.000 1.00 84.25 109 PHE A CA 1
ATOM 905 C C . PHE A 1 109 ? -19.000 0.328 -2.670 1.00 84.25 109 PHE A C 1
ATOM 907 O O . PHE A 1 109 ? -19.653 0.030 -1.672 1.00 84.25 109 PHE A O 1
ATOM 914 N N . PRO A 1 110 ? -18.024 1.253 -2.612 1.00 83.38 110 PRO A N 1
ATOM 915 C CA . PRO A 1 110 ? -17.572 1.862 -1.362 1.00 83.38 110 PRO A CA 1
ATOM 916 C C . PRO A 1 110 ? -18.516 2.960 -0.838 1.00 83.38 110 PRO A C 1
ATOM 918 O O . PRO A 1 110 ? -18.107 4.087 -0.568 1.00 83.38 110 PRO A O 1
ATOM 921 N N . ILE A 1 111 ? -19.798 2.627 -0.656 1.00 82.19 111 ILE A N 1
ATOM 922 C CA . ILE A 1 111 ? -20.827 3.541 -0.123 1.00 82.19 111 ILE A CA 1
ATOM 923 C C . ILE A 1 111 ? -20.435 4.022 1.281 1.00 82.19 111 ILE A C 1
ATOM 925 O O . ILE A 1 111 ? -20.716 5.156 1.670 1.00 82.19 111 ILE A O 1
ATOM 929 N N . ASP A 1 112 ? -19.742 3.172 2.040 1.00 82.88 112 ASP A N 1
ATOM 930 C CA . ASP A 1 112 ? -19.359 3.452 3.420 1.00 82.88 112 ASP A CA 1
ATOM 931 C C . ASP A 1 112 ? -18.373 4.622 3.551 1.00 82.88 112 ASP A C 1
ATOM 933 O O . ASP A 1 112 ? -18.303 5.211 4.628 1.00 82.88 112 ASP A O 1
ATOM 937 N N . PHE A 1 113 ? -17.696 5.046 2.476 1.00 85.44 113 PHE A N 1
ATOM 938 C CA . PHE A 1 113 ? -16.880 6.269 2.469 1.00 85.44 113 PHE A CA 1
ATOM 939 C C . PHE A 1 113 ? -17.710 7.535 2.687 1.00 85.44 113 PHE A C 1
ATOM 941 O O . PHE A 1 113 ? -17.278 8.444 3.403 1.00 85.44 113 PHE A O 1
ATOM 948 N N . PHE A 1 114 ? -18.921 7.569 2.134 1.00 84.00 114 PHE A N 1
ATOM 949 C CA . PHE A 1 114 ? -19.795 8.742 2.141 1.00 84.00 114 PHE A CA 1
ATOM 950 C C . PHE A 1 114 ? -20.744 8.779 3.341 1.00 84.00 114 PHE A C 1
ATOM 952 O O . PHE A 1 114 ? -21.276 9.832 3.681 1.00 84.00 114 PHE A O 1
ATOM 959 N N . LYS A 1 115 ? -20.932 7.654 4.037 1.00 83.44 115 LYS A N 1
ATOM 960 C CA . LYS A 1 115 ? -21.722 7.624 5.272 1.00 83.44 115 LYS A CA 1
ATOM 961 C C . LYS A 1 115 ? -20.963 8.339 6.393 1.00 83.44 115 LYS A C 1
ATOM 963 O O . LYS A 1 115 ? -19.815 8.010 6.677 1.00 83.44 115 LYS A O 1
ATOM 968 N N . SER A 1 116 ? -21.594 9.298 7.068 1.00 71.12 116 SER A N 1
ATOM 969 C CA . SER A 1 116 ? -20.969 9.983 8.218 1.00 71.12 116 SER A CA 1
ATOM 970 C C . SER A 1 116 ? -20.854 9.068 9.454 1.00 71.12 116 SER A C 1
ATOM 972 O O . SER A 1 116 ? -19.889 9.155 10.217 1.00 71.12 116 SER A O 1
ATOM 974 N N . ASN A 1 117 ? -21.802 8.131 9.601 1.00 73.81 117 ASN A N 1
ATOM 975 C CA . ASN A 1 117 ? -21.904 7.225 10.752 1.00 73.81 117 ASN A CA 1
ATOM 976 C C . ASN A 1 117 ? -20.928 6.035 10.735 1.00 73.81 117 ASN A C 1
ATOM 978 O O . ASN A 1 117 ? -20.824 5.341 11.743 1.00 73.81 117 ASN A O 1
ATOM 982 N N . SER A 1 118 ? -20.236 5.757 9.627 1.00 82.56 118 SER A N 1
ATOM 983 C CA . SER A 1 118 ? -19.265 4.655 9.561 1.00 82.56 118 SER A CA 1
ATOM 984 C C . SER A 1 118 ? -17.945 5.043 10.227 1.00 82.56 118 SER A C 1
ATOM 986 O O . SER A 1 118 ? -17.464 6.169 10.089 1.00 82.56 118 SER A O 1
ATOM 988 N N . GLU A 1 119 ? -17.334 4.112 10.959 1.00 88.44 119 GLU A N 1
ATOM 989 C CA . GLU A 1 119 ? -16.073 4.375 11.652 1.00 88.44 119 GLU A CA 1
ATOM 990 C C . GLU A 1 119 ? -14.955 4.697 10.651 1.00 88.44 119 GLU A C 1
ATOM 992 O O . GLU A 1 119 ? -14.727 3.972 9.682 1.00 88.44 119 GLU A O 1
ATOM 997 N N . VAL A 1 120 ? -14.230 5.794 10.889 1.00 89.81 120 VAL A N 1
ATOM 998 C CA . VAL A 1 120 ? -13.173 6.261 9.975 1.00 89.81 120 VAL A CA 1
ATOM 999 C C . VAL A 1 120 ? -12.026 5.256 9.848 1.00 89.81 120 VAL A C 1
ATOM 1001 O O . VAL A 1 120 ? -11.435 5.131 8.778 1.00 89.81 120 VAL A O 1
ATOM 1004 N N . SER A 1 121 ? -11.751 4.487 10.905 1.00 90.25 121 SER A N 1
ATOM 1005 C CA . SER A 1 121 ? -10.827 3.349 10.855 1.00 90.25 121 SER A CA 1
ATOM 1006 C C . SER A 1 121 ? -11.226 2.355 9.759 1.00 90.25 121 SER A C 1
ATOM 1008 O O . SER A 1 121 ? -10.413 1.993 8.913 1.00 90.25 121 SER A O 1
ATOM 1010 N N . GLU A 1 122 ? -12.502 1.970 9.702 1.00 91.44 122 GLU A N 1
ATOM 1011 C CA . GLU A 1 122 ? -13.015 1.056 8.683 1.00 91.44 122 GLU A CA 1
ATOM 1012 C C . GLU A 1 122 ? -12.957 1.662 7.275 1.00 91.44 122 GLU A C 1
ATOM 1014 O O . GLU A 1 122 ? -12.596 0.951 6.335 1.00 91.44 122 GLU A O 1
ATOM 1019 N N . LYS A 1 123 ? -13.180 2.976 7.127 1.00 93.50 123 LYS A N 1
ATOM 1020 C CA . LYS A 1 123 ? -12.982 3.671 5.843 1.00 93.50 123 LYS A CA 1
ATOM 1021 C C . LYS A 1 123 ? -11.532 3.585 5.364 1.00 93.50 123 LYS A C 1
ATOM 1023 O O . LYS A 1 123 ? -11.291 3.253 4.207 1.00 93.50 123 LYS A O 1
ATOM 1028 N N . PHE A 1 124 ? -10.556 3.834 6.239 1.00 93.81 124 PHE A N 1
ATOM 1029 C CA . PHE A 1 124 ? -9.134 3.712 5.895 1.00 93.81 124 PHE A CA 1
ATOM 1030 C C . PHE A 1 124 ? -8.730 2.272 5.549 1.00 93.81 124 PHE A C 1
ATOM 1032 O O . PHE A 1 124 ? -7.963 2.062 4.613 1.00 93.81 124 PHE A O 1
ATOM 1039 N N . ASN A 1 125 ? -9.275 1.277 6.253 1.00 94.25 125 ASN A N 1
ATOM 1040 C CA . ASN A 1 125 ? -9.051 -0.141 5.951 1.00 94.25 125 ASN A CA 1
ATOM 1041 C C . ASN A 1 125 ? -9.631 -0.537 4.581 1.00 94.25 125 ASN A C 1
ATOM 1043 O O . ASN A 1 125 ? -9.003 -1.245 3.801 1.00 94.25 125 ASN A O 1
ATOM 1047 N N . GLN A 1 126 ? -10.823 -0.050 4.241 1.00 94.94 126 GLN A N 1
ATOM 1048 C CA . GLN A 1 126 ? -11.389 -0.279 2.914 1.00 94.94 126 GLN A CA 1
ATOM 1049 C C . GLN A 1 126 ? -10.601 0.465 1.822 1.00 94.94 126 GLN A C 1
ATOM 1051 O O . GLN A 1 126 ? -10.389 -0.091 0.742 1.00 94.94 126 GLN A O 1
ATOM 1056 N N . ALA A 1 127 ? -10.131 1.685 2.098 1.00 93.75 127 ALA A N 1
ATOM 1057 C CA . ALA A 1 127 ? -9.299 2.458 1.178 1.00 93.75 127 ALA A CA 1
ATOM 1058 C C . ALA A 1 127 ? -7.938 1.794 0.920 1.00 93.75 127 ALA A C 1
ATOM 1060 O O . ALA A 1 127 ? -7.492 1.776 -0.224 1.00 93.75 127 ALA A O 1
ATOM 1061 N N . SER A 1 128 ? -7.302 1.190 1.932 1.00 95.00 128 SER A N 1
ATOM 1062 C CA . SER A 1 128 ? -6.032 0.474 1.744 1.00 95.00 128 SER A CA 1
ATOM 1063 C C . SER A 1 128 ? -6.179 -0.735 0.816 1.00 95.00 128 SER A C 1
ATOM 1065 O O . SER A 1 128 ? -5.359 -0.909 -0.083 1.00 95.00 128 SER A O 1
ATOM 1067 N N . LEU A 1 129 ? -7.245 -1.529 0.971 1.00 94.94 129 LEU A N 1
ATOM 1068 C CA . LEU A 1 129 ? -7.542 -2.664 0.088 1.00 94.94 129 LEU A CA 1
ATOM 1069 C C . LEU A 1 129 ? -7.804 -2.216 -1.350 1.00 94.94 129 LEU A C 1
ATOM 1071 O O . LEU A 1 129 ? -7.240 -2.804 -2.267 1.00 94.94 129 LEU A O 1
ATOM 1075 N N . LEU A 1 130 ? -8.624 -1.174 -1.540 1.00 93.81 130 LEU A N 1
ATOM 1076 C CA . LEU A 1 130 ? -8.893 -0.606 -2.866 1.00 93.81 130 LEU A CA 1
ATOM 1077 C C . LEU A 1 130 ? -7.621 -0.063 -3.506 1.00 93.81 130 LEU A C 1
ATOM 1079 O O . LEU A 1 130 ? -7.374 -0.301 -4.682 1.00 93.81 130 LEU A O 1
ATOM 1083 N N . CYS A 1 131 ? -6.799 0.653 -2.743 1.00 92.56 131 CYS A N 1
ATOM 1084 C CA . CYS A 1 131 ? -5.530 1.181 -3.228 1.00 92.56 131 CYS A CA 1
ATOM 1085 C C . CYS A 1 131 ? -4.589 0.042 -3.653 1.00 92.56 131 CYS A C 1
ATOM 1087 O O . CYS A 1 131 ? -3.970 0.114 -4.711 1.00 92.56 131 CYS A O 1
ATOM 1089 N N . LEU A 1 132 ? -4.542 -1.054 -2.890 1.00 93.50 132 LEU A N 1
ATOM 1090 C CA . LEU A 1 132 ? -3.718 -2.213 -3.222 1.00 93.50 132 LEU A CA 1
ATOM 1091 C C . LEU A 1 132 ? -4.228 -2.959 -4.469 1.00 93.50 132 LEU A C 1
ATOM 1093 O O . LEU A 1 132 ? -3.432 -3.298 -5.346 1.00 93.50 132 LEU A O 1
ATOM 1097 N N . SER A 1 133 ? -5.539 -3.201 -4.575 1.00 94.69 133 SER A N 1
ATOM 1098 C CA . SER A 1 133 ? -6.138 -3.916 -5.711 1.00 94.69 133 SER A CA 1
ATOM 1099 C C . SER A 1 133 ? -6.062 -3.114 -7.010 1.00 94.69 133 SER A C 1
ATOM 1101 O O . SER A 1 133 ? -5.646 -3.651 -8.042 1.00 94.69 133 SER A O 1
ATOM 1103 N N . THR A 1 134 ? -6.402 -1.823 -6.964 1.00 91.69 134 THR A N 1
ATOM 1104 C CA . THR A 1 134 ? -6.292 -0.910 -8.112 1.00 91.69 134 THR A CA 1
ATOM 1105 C C . THR A 1 134 ? -4.840 -0.677 -8.500 1.00 91.69 134 THR A C 1
ATOM 1107 O O . THR A 1 134 ? -4.530 -0.689 -9.689 1.00 91.69 134 THR A O 1
ATOM 1110 N N . GLY A 1 135 ? -3.932 -0.579 -7.524 1.00 89.94 135 GLY A N 1
ATOM 1111 C CA . GLY A 1 135 ? -2.492 -0.541 -7.758 1.00 89.94 135 GLY A CA 1
ATOM 1112 C C . GLY A 1 135 ? -2.015 -1.737 -8.582 1.00 89.94 135 GLY A C 1
ATOM 1113 O O . GLY A 1 135 ? -1.368 -1.560 -9.606 1.00 89.94 135 GLY A O 1
ATOM 1114 N N . LEU A 1 136 ? -2.392 -2.966 -8.222 1.00 92.31 136 LEU A N 1
ATOM 1115 C CA . LEU A 1 136 ? -2.004 -4.156 -8.996 1.00 92.31 136 LEU A CA 1
ATOM 1116 C C . LEU A 1 136 ? -2.571 -4.168 -10.425 1.00 92.31 136 LEU A C 1
ATOM 1118 O O . LEU A 1 136 ? -1.871 -4.574 -11.356 1.00 92.31 136 LEU A O 1
ATOM 1122 N N . ILE A 1 137 ? -3.805 -3.695 -10.619 1.00 9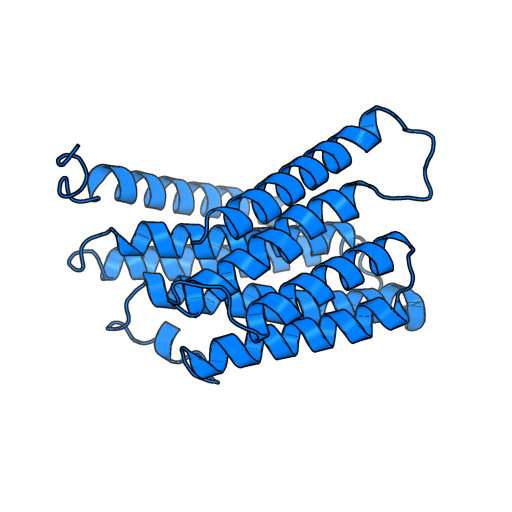2.81 137 ILE A N 1
ATOM 1123 C CA . ILE A 1 137 ? -4.425 -3.593 -11.951 1.00 92.81 137 ILE A CA 1
ATOM 1124 C C . ILE A 1 137 ? -3.686 -2.564 -12.803 1.00 92.81 137 ILE A C 1
ATOM 1126 O O . ILE A 1 137 ? -3.258 -2.879 -13.912 1.00 92.81 137 ILE A O 1
ATOM 1130 N N . ILE A 1 138 ? -3.494 -1.350 -12.283 1.00 88.88 138 ILE A N 1
ATOM 1131 C CA . ILE A 1 138 ? -2.802 -0.284 -13.012 1.00 88.88 138 ILE A CA 1
ATOM 1132 C C . ILE A 1 138 ? -1.362 -0.712 -13.300 1.00 88.88 138 ILE A C 1
ATOM 1134 O O . ILE A 1 138 ? -0.906 -0.570 -14.427 1.00 88.88 138 ILE A O 1
ATOM 1138 N N . CYS A 1 139 ? -0.670 -1.327 -12.339 1.00 87.81 139 CYS A N 1
ATOM 1139 C CA . CYS A 1 139 ? 0.663 -1.883 -12.543 1.00 87.81 139 CYS A CA 1
ATOM 1140 C C . CYS A 1 139 ? 0.696 -2.887 -13.707 1.00 87.81 139 CYS A C 1
ATOM 1142 O O . CYS A 1 139 ? 1.562 -2.793 -14.576 1.00 87.81 139 CYS A O 1
ATOM 1144 N N . SER A 1 140 ? -0.285 -3.789 -13.771 1.00 90.69 140 SER A N 1
ATOM 1145 C CA . SER A 1 140 ? -0.419 -4.762 -14.860 1.00 90.69 140 SER A CA 1
ATOM 1146 C C . SER A 1 140 ? -0.643 -4.080 -16.215 1.00 90.69 140 SER A C 1
ATOM 1148 O O . SER A 1 140 ? 0.006 -4.436 -17.198 1.00 90.69 140 SER A O 1
ATOM 1150 N N . ILE A 1 141 ? -1.500 -3.055 -16.267 1.00 89.31 141 ILE A N 1
ATOM 1151 C CA . ILE A 1 141 ? -1.752 -2.253 -17.477 1.00 89.31 141 ILE A CA 1
ATOM 1152 C C . ILE A 1 141 ? -0.485 -1.509 -17.913 1.00 89.31 141 ILE A C 1
ATOM 1154 O O . ILE A 1 141 ? -0.169 -1.477 -19.099 1.00 89.31 141 ILE A O 1
ATOM 1158 N N . VAL A 1 142 ? 0.270 -0.941 -16.973 1.00 86.19 142 VAL A N 1
ATOM 1159 C CA . VAL A 1 142 ? 1.515 -0.211 -17.253 1.00 86.19 142 VAL A CA 1
ATOM 1160 C C . VAL A 1 142 ? 2.601 -1.147 -17.774 1.00 86.19 142 VAL A C 1
ATOM 1162 O O . VAL A 1 142 ? 3.261 -0.808 -18.755 1.00 86.19 142 VAL A O 1
ATOM 1165 N N . ILE A 1 143 ? 2.767 -2.335 -17.177 1.00 87.25 143 ILE A N 1
ATOM 1166 C CA . ILE A 1 143 ? 3.679 -3.368 -17.69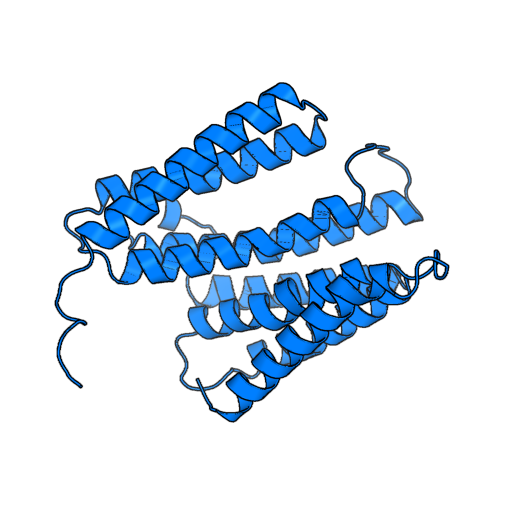5 1.00 87.25 143 ILE A CA 1
ATOM 1167 C C . ILE A 1 143 ? 3.273 -3.729 -19.127 1.00 87.25 143 ILE A C 1
ATOM 1169 O O . ILE A 1 143 ? 4.117 -3.724 -20.023 1.00 87.25 143 ILE A O 1
ATOM 1173 N N . TRP A 1 144 ? 1.982 -3.989 -19.355 1.00 88.75 144 TRP A N 1
ATOM 1174 C CA . TRP A 1 144 ? 1.475 -4.364 -20.670 1.00 88.75 144 TRP A CA 1
ATOM 1175 C C . TRP A 1 144 ? 1.734 -3.268 -21.710 1.00 88.75 144 TRP A C 1
ATOM 1177 O O . TRP A 1 144 ? 2.255 -3.539 -22.796 1.00 88.75 144 TRP A O 1
ATOM 1187 N N . ASN A 1 145 ? 1.399 -2.020 -21.376 1.00 88.06 145 ASN A N 1
ATOM 1188 C CA . ASN A 1 145 ? 1.596 -0.879 -22.259 1.00 88.06 145 ASN A CA 1
ATOM 1189 C C . ASN A 1 145 ? 3.078 -0.660 -22.574 1.00 88.06 145 ASN A C 1
ATOM 1191 O O . ASN A 1 145 ? 3.434 -0.556 -23.741 1.00 88.06 145 ASN A O 1
ATOM 1195 N N . ASN A 1 146 ? 3.950 -0.629 -21.566 1.00 83.62 146 ASN A N 1
ATOM 1196 C CA . ASN A 1 146 ? 5.359 -0.289 -21.771 1.00 83.62 146 ASN A CA 1
ATOM 1197 C C . ASN A 1 146 ? 6.137 -1.380 -22.521 1.00 83.62 146 ASN A C 1
ATOM 1199 O O . ASN A 1 146 ? 7.059 -1.056 -23.269 1.00 83.62 146 ASN A O 1
ATOM 1203 N N . GLN A 1 147 ? 5.788 -2.656 -22.325 1.00 83.44 147 GLN A N 1
ATOM 1204 C CA . GLN A 1 147 ? 6.539 -3.777 -22.899 1.00 83.44 147 GLN A CA 1
ATOM 1205 C C . GLN A 1 147 ? 6.000 -4.229 -24.257 1.00 83.44 147 GLN A C 1
ATOM 1207 O O . GLN A 1 147 ? 6.792 -4.530 -25.149 1.00 83.44 147 GLN A O 1
ATOM 1212 N N . TYR A 1 148 ? 4.675 -4.245 -24.439 1.00 84.25 148 TYR A N 1
ATOM 1213 C CA . TYR A 1 148 ? 4.056 -4.855 -25.622 1.00 84.25 148 TYR A CA 1
ATOM 1214 C C . TYR A 1 148 ? 3.406 -3.840 -26.554 1.00 84.25 148 TYR A C 1
ATOM 1216 O O . TYR A 1 148 ? 3.705 -3.832 -27.743 1.00 84.25 148 TYR A O 1
ATOM 1224 N N . LEU A 1 149 ? 2.519 -2.987 -26.033 1.00 81.75 149 LEU A N 1
ATOM 1225 C CA . LEU A 1 149 ? 1.700 -2.116 -26.886 1.00 81.75 149 LEU A CA 1
ATOM 1226 C C . LEU A 1 149 ? 2.442 -0.855 -27.339 1.00 81.75 149 LEU A C 1
ATOM 1228 O O . LEU A 1 149 ? 2.239 -0.398 -28.457 1.00 81.75 149 LEU A O 1
ATOM 1232 N N . LYS A 1 150 ? 3.271 -0.276 -26.463 1.00 80.06 150 LYS A N 1
ATOM 1233 C CA . LYS A 1 150 ? 3.985 1.000 -26.648 1.00 80.06 150 LYS A CA 1
ATOM 1234 C C . LYS A 1 150 ? 3.089 2.153 -27.133 1.00 80.06 150 LYS A C 1
ATOM 1236 O O . LYS A 1 150 ? 3.580 3.091 -27.751 1.00 80.06 150 LYS A O 1
ATOM 1241 N N . LEU A 1 151 ? 1.786 2.099 -26.835 1.00 71.88 151 LEU A N 1
ATOM 1242 C CA . LEU A 1 151 ? 0.795 3.068 -27.316 1.00 71.88 151 LEU A CA 1
ATOM 1243 C C . LEU A 1 151 ? 0.933 4.423 -26.618 1.00 71.88 151 LEU A C 1
ATOM 1245 O O . LEU A 1 151 ? 0.793 5.463 -27.253 1.00 71.88 151 LEU A O 1
ATOM 1249 N N . PHE A 1 152 ? 1.234 4.414 -25.317 1.00 71.94 152 PHE A N 1
ATOM 1250 C CA . PHE A 1 152 ? 1.402 5.629 -24.524 1.00 71.94 152 PHE A CA 1
ATOM 1251 C C . PHE A 1 152 ? 2.811 5.709 -23.944 1.00 71.94 152 PHE A C 1
ATOM 1253 O O . PHE A 1 152 ? 3.186 4.878 -23.116 1.00 71.94 152 PHE A O 1
ATOM 1260 N N . TYR A 1 153 ? 3.584 6.721 -24.343 1.00 66.06 153 TYR A N 1
ATOM 1261 C CA . TYR A 1 153 ? 4.891 7.003 -23.755 1.00 66.06 153 TYR A CA 1
ATOM 1262 C C . TYR A 1 153 ? 4.780 8.148 -22.750 1.00 66.06 153 TYR A C 1
ATOM 1264 O O . TYR A 1 153 ? 4.611 9.309 -23.115 1.00 66.06 153 TYR A O 1
ATOM 1272 N N . PHE A 1 154 ? 4.903 7.814 -21.470 1.00 66.88 154 PHE A N 1
ATOM 1273 C CA . PHE A 1 154 ? 4.927 8.782 -20.382 1.00 66.88 154 PHE A CA 1
ATOM 1274 C C . PHE A 1 154 ? 6.257 8.635 -19.626 1.00 66.88 154 PHE A C 1
ATOM 1276 O O . PHE A 1 154 ? 6.494 7.592 -19.012 1.00 66.88 154 PHE A O 1
ATOM 1283 N N . PRO A 1 155 ? 7.130 9.659 -19.610 1.00 61.12 155 PRO A N 1
ATOM 1284 C CA . PRO A 1 155 ? 8.493 9.541 -19.079 1.00 61.12 155 PRO A CA 1
ATOM 1285 C C . PRO A 1 155 ? 8.553 9.200 -17.577 1.00 61.12 155 PRO A C 1
ATOM 1287 O O . PRO A 1 155 ? 9.542 8.622 -17.123 1.00 61.12 155 PRO A O 1
ATOM 1290 N N . LYS A 1 156 ? 7.491 9.519 -16.819 1.00 63.56 156 LYS A N 1
ATOM 1291 C CA . LYS A 1 156 ? 7.335 9.211 -15.385 1.00 63.56 156 LYS A CA 1
ATOM 1292 C C . LYS A 1 156 ? 6.520 7.941 -15.081 1.00 63.56 156 LYS A C 1
ATOM 1294 O O . LYS A 1 156 ? 6.520 7.496 -13.941 1.00 63.56 156 LYS A O 1
ATOM 1299 N N . LEU A 1 157 ? 5.881 7.300 -16.064 1.00 59.88 157 LEU A N 1
ATOM 1300 C CA . LEU A 1 157 ? 5.207 5.995 -15.896 1.00 59.88 157 LEU A CA 1
ATOM 1301 C C . LEU A 1 157 ? 6.205 4.844 -16.075 1.00 59.88 157 LEU A C 1
ATOM 1303 O O . LEU A 1 157 ? 5.999 3.901 -16.841 1.00 59.88 157 LEU A O 1
ATOM 1307 N N . LYS A 1 158 ? 7.324 4.924 -15.356 1.00 64.31 158 LYS A N 1
ATOM 1308 C CA . LYS A 1 158 ? 8.228 3.787 -15.199 1.00 64.31 158 LYS A CA 1
ATOM 1309 C C . LYS A 1 158 ? 7.668 2.868 -14.117 1.00 64.31 158 LYS A C 1
ATOM 1311 O O . LYS A 1 158 ? 7.038 3.333 -13.168 1.00 64.31 158 LYS A O 1
ATOM 1316 N N . LEU A 1 159 ? 7.925 1.565 -14.256 1.00 61.81 159 LEU A N 1
ATOM 1317 C CA . LEU A 1 159 ? 7.524 0.541 -13.280 1.00 61.81 159 LEU A CA 1
ATOM 1318 C C . LEU A 1 159 ? 7.865 0.968 -11.844 1.00 61.81 159 LEU A C 1
ATOM 1320 O O . LEU A 1 159 ? 7.027 0.900 -10.956 1.00 61.81 159 LEU A O 1
ATOM 1324 N N . GLU A 1 160 ? 9.080 1.477 -11.655 1.00 63.84 160 GLU A N 1
ATOM 1325 C CA . GLU A 1 160 ? 9.633 1.882 -10.360 1.00 63.84 160 GLU A CA 1
ATOM 1326 C C . GLU A 1 160 ? 8.848 3.019 -9.695 1.00 63.84 160 GLU A C 1
ATOM 1328 O O . GLU A 1 160 ? 8.553 2.949 -8.505 1.00 63.84 160 GLU A O 1
ATOM 1333 N N . THR A 1 161 ? 8.419 4.023 -10.464 1.00 64.62 161 THR A N 1
ATOM 1334 C CA . THR A 1 161 ? 7.596 5.130 -9.952 1.00 64.62 161 THR A CA 1
ATOM 1335 C C . THR A 1 161 ? 6.213 4.643 -9.529 1.00 64.62 161 THR A C 1
ATOM 1337 O O . THR A 1 161 ? 5.657 5.120 -8.543 1.00 64.62 161 THR A O 1
ATOM 1340 N N . PHE A 1 162 ? 5.666 3.652 -10.235 1.00 68.69 162 PHE A N 1
ATOM 1341 C CA . PHE A 1 162 ? 4.382 3.068 -9.872 1.00 68.69 162 PHE A CA 1
ATOM 1342 C C . PHE A 1 162 ? 4.486 2.136 -8.652 1.00 68.69 162 PHE A C 1
ATOM 1344 O O . PHE A 1 162 ? 3.537 2.014 -7.881 1.00 68.69 162 PHE A O 1
ATOM 1351 N N . PHE A 1 163 ? 5.649 1.526 -8.410 1.00 69.19 163 PHE A N 1
ATOM 1352 C CA . PHE A 1 163 ? 5.873 0.664 -7.245 1.00 69.19 163 PHE A CA 1
ATOM 1353 C C . PHE A 1 163 ? 5.894 1.422 -5.915 1.00 69.19 163 PHE A C 1
ATOM 1355 O O . PHE A 1 163 ? 5.513 0.846 -4.894 1.00 69.19 163 PHE A O 1
ATOM 1362 N N . LEU A 1 164 ? 6.205 2.726 -5.931 1.00 65.62 164 LEU A N 1
ATOM 1363 C CA . LEU A 1 164 ? 5.945 3.621 -4.794 1.00 65.62 164 LEU A CA 1
ATOM 1364 C C . LEU A 1 164 ? 4.461 3.603 -4.374 1.00 65.62 164 LEU A C 1
ATOM 1366 O O . LEU A 1 164 ? 4.144 3.769 -3.197 1.00 65.62 164 LEU A O 1
ATOM 1370 N N . GLY A 1 165 ? 3.558 3.326 -5.321 1.00 74.00 165 GLY A N 1
ATOM 1371 C CA . GLY A 1 165 ? 2.127 3.105 -5.108 1.00 74.00 165 GLY A CA 1
ATOM 1372 C C . GLY A 1 165 ? 1.801 2.037 -4.071 1.00 74.00 165 GLY A C 1
ATOM 1373 O O . GLY A 1 165 ? 0.823 2.184 -3.343 1.00 74.00 165 GLY A O 1
ATOM 1374 N N . PHE A 1 166 ? 2.632 1.001 -3.929 1.00 83.00 166 PHE A N 1
ATOM 1375 C CA . PHE A 1 166 ? 2.377 -0.082 -2.975 1.00 83.00 166 PHE A CA 1
ATOM 1376 C C . PHE A 1 166 ? 2.676 0.291 -1.519 1.00 83.00 166 PHE A C 1
ATOM 1378 O O . PHE A 1 166 ? 2.187 -0.388 -0.616 1.00 83.00 166 PHE A O 1
ATOM 1385 N N . SER A 1 167 ? 3.406 1.381 -1.269 1.00 86.94 167 SER A N 1
ATOM 1386 C CA . SER A 1 167 ? 3.614 1.897 0.090 1.00 86.94 167 SER A CA 1
ATOM 1387 C C . SER A 1 167 ? 2.337 2.522 0.665 1.00 86.94 167 SER A C 1
ATOM 1389 O O . SER A 1 167 ? 2.067 2.404 1.860 1.00 86.94 167 SER A O 1
ATOM 1391 N N . PHE A 1 168 ? 1.511 3.154 -0.176 1.00 87.81 168 PHE A N 1
ATOM 1392 C CA . PHE A 1 168 ? 0.318 3.885 0.267 1.00 87.81 168 PHE A CA 1
ATOM 1393 C C . PHE A 1 168 ? -0.724 3.011 0.981 1.00 87.81 168 PHE A C 1
ATOM 1395 O O . PHE A 1 168 ? -1.179 3.416 2.053 1.00 87.81 168 PHE A O 1
ATOM 1402 N N . PRO A 1 169 ? -1.079 1.805 0.492 1.00 92.25 169 PRO A N 1
ATOM 1403 C CA . PRO A 1 169 ? -1.940 0.883 1.229 1.00 92.25 169 PRO A CA 1
ATOM 1404 C C . PRO A 1 169 ? -1.481 0.629 2.672 1.00 92.25 169 PRO A C 1
ATOM 1406 O O . PRO A 1 169 ? -2.306 0.563 3.584 1.00 92.25 169 PRO A O 1
ATOM 1409 N N . ILE A 1 170 ? -0.169 0.531 2.905 1.00 91.69 170 ILE A N 1
ATOM 1410 C CA . ILE A 1 170 ? 0.394 0.283 4.240 1.00 91.69 170 ILE A CA 1
ATOM 1411 C C . ILE A 1 170 ? 0.271 1.524 5.127 1.00 91.69 170 ILE A C 1
ATOM 1413 O O . ILE A 1 170 ? -0.057 1.434 6.313 1.00 91.69 170 ILE A O 1
ATOM 1417 N N . SER A 1 171 ? 0.479 2.709 4.561 1.00 91.06 171 SER A N 1
ATOM 1418 C CA . SER A 1 171 ? 0.228 3.960 5.276 1.00 91.06 171 SER A CA 1
ATOM 1419 C C . SER A 1 171 ? -1.249 4.081 5.667 1.00 91.06 171 SER A C 1
ATOM 1421 O O . SER A 1 171 ? -1.559 4.384 6.818 1.00 91.06 171 SER A O 1
ATOM 1423 N N . LEU A 1 172 ? -2.173 3.758 4.755 1.00 93.19 172 LEU A N 1
ATOM 1424 C CA . LEU A 1 172 ? -3.615 3.806 5.017 1.00 93.19 172 LEU A CA 1
ATOM 1425 C C . LEU A 1 172 ? -4.050 2.790 6.083 1.00 93.19 172 LEU A C 1
ATOM 1427 O O . LEU A 1 172 ? -4.857 3.133 6.945 1.00 93.19 172 LEU A O 1
ATOM 1431 N N . ILE A 1 173 ? -3.500 1.569 6.095 1.00 93.44 173 ILE A N 1
ATOM 1432 C CA . ILE A 1 173 ? -3.825 0.600 7.157 1.00 93.44 173 ILE A CA 1
ATOM 1433 C C . ILE A 1 173 ? -3.260 1.030 8.515 1.00 93.44 173 ILE A C 1
ATOM 1435 O O . ILE A 1 173 ? -3.914 0.844 9.540 1.00 93.44 173 ILE A O 1
ATOM 1439 N N . THR A 1 174 ? -2.092 1.672 8.532 1.00 91.06 174 THR A N 1
ATOM 1440 C CA . THR A 1 174 ? -1.524 2.258 9.755 1.00 91.06 174 THR A CA 1
ATOM 1441 C C . THR A 1 174 ? -2.433 3.357 10.300 1.00 91.06 174 THR A C 1
ATOM 1443 O O . THR A 1 174 ? -2.777 3.345 11.481 1.00 91.06 174 THR A O 1
ATOM 1446 N N . LEU A 1 175 ? -2.916 4.251 9.433 1.00 91.38 175 LEU A N 1
ATOM 1447 C CA . LEU A 1 175 ? -3.890 5.277 9.809 1.00 91.38 175 LEU A CA 1
ATOM 1448 C C . LEU A 1 175 ? -5.205 4.660 10.297 1.00 91.38 175 LEU A C 1
ATOM 1450 O O . LEU A 1 175 ? -5.735 5.102 11.312 1.00 91.38 175 LEU A O 1
ATOM 1454 N N . SER A 1 176 ? -5.704 3.600 9.651 1.00 92.12 176 SER A N 1
ATOM 1455 C CA . SER A 1 176 ? -6.869 2.842 10.138 1.00 92.12 176 SER A CA 1
ATOM 1456 C C . SER A 1 176 ? -6.684 2.399 11.589 1.00 92.12 176 SER A C 1
ATOM 1458 O O . SER A 1 176 ? -7.587 2.575 12.408 1.00 92.12 176 SER A O 1
ATOM 1460 N N . VAL A 1 177 ? -5.516 1.836 11.916 1.00 89.88 177 VAL A N 1
ATOM 1461 C CA . VAL A 1 177 ? -5.179 1.408 13.279 1.00 89.88 177 VAL A CA 1
ATOM 1462 C C . VAL A 1 177 ? -5.136 2.606 14.227 1.00 89.88 177 VAL A C 1
ATOM 1464 O O . VAL A 1 177 ? -5.803 2.575 15.257 1.00 89.88 177 VAL A O 1
ATOM 1467 N N . MET A 1 178 ? -4.443 3.687 13.870 1.00 88.00 178 MET A N 1
ATOM 1468 C CA . MET A 1 178 ? -4.375 4.900 14.697 1.00 88.00 178 MET A CA 1
ATOM 1469 C C . MET A 1 178 ? -5.767 5.475 14.994 1.00 88.00 178 MET A C 1
ATOM 1471 O O . MET A 1 178 ? -6.124 5.703 16.148 1.00 88.00 178 MET A O 1
ATOM 1475 N N . PHE A 1 179 ? -6.600 5.641 13.966 1.00 88.12 179 PHE A N 1
ATOM 1476 C CA . PHE A 1 179 ? -7.960 6.159 14.112 1.00 88.12 179 PHE A CA 1
ATOM 1477 C C . PHE A 1 179 ? -8.900 5.203 14.854 1.00 88.12 179 PHE A C 1
ATOM 1479 O O . PHE A 1 179 ? -9.941 5.655 15.337 1.00 88.12 179 PHE A O 1
ATOM 1486 N N . SER A 1 180 ? -8.566 3.912 14.966 1.00 87.69 180 SER A N 1
ATOM 1487 C CA . SER A 1 180 ? -9.350 2.957 15.760 1.00 87.69 180 SER A CA 1
ATOM 1488 C C . SER A 1 180 ? -9.224 3.188 17.268 1.00 87.69 180 SER A C 1
ATOM 1490 O O . SER A 1 180 ? -10.150 2.854 18.000 1.00 87.69 180 SER A O 1
ATOM 1492 N N . PHE A 1 181 ? -8.132 3.816 17.718 1.00 84.88 181 PHE A N 1
ATOM 1493 C CA . PHE A 1 181 ? -7.921 4.172 19.125 1.00 84.88 181 PHE A CA 1
ATOM 1494 C C . PHE A 1 181 ? -8.521 5.530 19.509 1.00 84.88 181 PHE A C 1
ATOM 1496 O O . PHE A 1 181 ? -8.696 5.808 20.689 1.00 84.88 181 PHE A O 1
ATOM 1503 N N . MET A 1 182 ? -8.848 6.381 18.533 1.00 83.81 182 MET A N 1
ATOM 1504 C CA . MET A 1 182 ? -9.407 7.708 18.801 1.00 83.81 182 MET A CA 1
ATOM 1505 C C . MET A 1 182 ? -10.905 7.660 19.104 1.00 83.81 182 MET A C 1
ATOM 1507 O O . MET A 1 182 ? -11.677 7.031 18.368 1.00 83.81 182 MET A O 1
ATOM 1511 N N . ASP A 1 183 ? -11.320 8.461 20.084 1.00 79.75 183 ASP A N 1
ATOM 1512 C CA . ASP A 1 183 ? -12.709 8.592 20.517 1.00 79.75 183 ASP A CA 1
ATOM 1513 C C . ASP A 1 183 ? -13.691 8.958 19.392 1.00 79.75 183 ASP A C 1
ATOM 1515 O O . ASP A 1 183 ? -13.392 9.712 18.458 1.00 79.75 183 ASP A O 1
ATOM 1519 N N . LYS A 1 184 ? -14.932 8.470 19.529 1.00 79.50 184 LYS A N 1
ATOM 1520 C CA . LYS A 1 184 ? -16.029 8.744 18.580 1.00 79.50 184 LYS A CA 1
ATOM 1521 C C . LYS A 1 184 ? -16.450 10.215 18.551 1.00 79.50 184 LYS A C 1
ATOM 1523 O O . LYS A 1 184 ? -16.994 10.665 17.549 1.00 79.50 184 LYS A O 1
ATOM 1528 N N . LYS A 1 185 ? -16.163 10.988 19.604 1.00 80.25 185 LYS A N 1
ATOM 1529 C CA . LYS A 1 185 ? -16.499 12.423 19.688 1.00 80.25 185 LYS A CA 1
ATOM 1530 C C . LYS A 1 185 ? -15.844 13.253 18.577 1.00 80.25 185 LYS A C 1
ATOM 1532 O O . LYS A 1 185 ? -16.416 14.242 18.136 1.00 80.25 185 LYS A O 1
ATOM 1537 N N . PHE A 1 186 ? -14.695 12.815 18.064 1.00 81.69 186 PHE A N 1
ATOM 1538 C CA . PHE A 1 186 ? -13.948 13.519 17.018 1.00 81.69 186 PHE A CA 1
ATOM 1539 C C . PHE A 1 186 ? -14.267 13.030 15.597 1.00 81.69 186 PHE A C 1
ATOM 1541 O O . PHE A 1 186 ? -13.507 13.290 14.667 1.00 81.69 186 PHE A O 1
ATOM 1548 N N . GLN A 1 187 ? -15.391 12.335 15.395 1.00 82.69 187 GLN A N 1
ATOM 1549 C CA . GLN A 1 187 ? -15.770 11.728 14.114 1.00 82.69 187 GLN A CA 1
ATOM 1550 C C . GLN A 1 187 ? -15.752 12.712 12.928 1.00 82.69 187 GLN A C 1
ATOM 1552 O O . GLN A 1 187 ? -15.346 12.331 11.830 1.00 82.69 187 GLN A O 1
ATOM 1557 N N . LEU A 1 188 ? -16.135 13.978 13.137 1.00 84.94 188 LEU A N 1
ATOM 1558 C CA . LEU A 1 188 ? -16.084 15.006 12.092 1.00 84.94 188 LEU A CA 1
ATOM 1559 C C . LEU A 1 188 ? -14.643 15.285 11.640 1.00 84.94 188 LEU A C 1
ATOM 1561 O O . LEU A 1 188 ? -14.348 15.221 10.449 1.00 84.94 188 LEU A O 1
ATOM 1565 N N . ILE A 1 189 ? -13.736 15.519 12.592 1.00 85.12 189 ILE A N 1
ATOM 1566 C CA . ILE A 1 189 ? -12.317 15.779 12.318 1.00 85.12 189 ILE A CA 1
ATOM 1567 C C . ILE A 1 189 ? -11.678 14.552 11.659 1.00 85.12 189 ILE A C 1
ATOM 1569 O O . ILE A 1 189 ? -10.992 14.682 10.648 1.00 85.12 189 ILE A O 1
ATOM 1573 N N . LYS A 1 190 ? -11.981 13.346 12.160 1.00 87.38 190 LYS A N 1
ATOM 1574 C CA . LYS A 1 190 ? -11.517 12.080 11.570 1.00 87.38 190 LYS A CA 1
ATOM 1575 C C . LYS A 1 190 ? -11.952 11.964 10.100 1.00 87.38 190 LYS A C 1
ATOM 1577 O O . LYS A 1 190 ? -11.147 11.581 9.255 1.00 87.38 190 LYS A O 1
ATOM 1582 N N . ASN A 1 191 ? -13.197 12.325 9.773 1.00 88.69 191 ASN A N 1
ATOM 1583 C CA . ASN A 1 191 ? -13.702 12.311 8.395 1.00 88.69 191 ASN A CA 1
ATOM 1584 C C . ASN A 1 191 ? -13.006 13.347 7.497 1.00 88.69 191 ASN A C 1
ATOM 1586 O O . ASN A 1 191 ? -12.708 13.035 6.345 1.00 88.69 191 ASN A O 1
ATOM 1590 N N . ILE A 1 192 ? -12.719 14.548 8.010 1.00 88.12 192 ILE A N 1
ATOM 1591 C CA . ILE A 1 192 ? -11.953 15.566 7.273 1.00 88.12 192 ILE A CA 1
ATOM 1592 C C . ILE A 1 192 ? -10.550 15.036 6.965 1.00 88.12 192 ILE A C 1
ATOM 1594 O O . ILE A 1 192 ? -10.138 15.044 5.809 1.00 88.12 192 ILE A O 1
ATOM 1598 N N . CYS A 1 193 ? -9.850 14.483 7.961 1.00 88.31 193 CYS A N 1
ATOM 1599 C CA . CYS A 1 193 ? -8.540 13.859 7.759 1.00 88.31 193 CYS A CA 1
ATOM 1600 C C . CYS A 1 193 ? -8.596 12.728 6.721 1.00 88.31 193 CYS A C 1
ATOM 1602 O O . CYS A 1 193 ? -7.723 12.644 5.859 1.00 88.31 193 CYS A O 1
ATOM 1604 N N . PHE A 1 194 ? -9.631 11.882 6.765 1.00 91.06 194 PHE A N 1
ATOM 1605 C CA . PHE A 1 194 ? -9.831 10.811 5.787 1.00 91.06 194 PHE A CA 1
ATOM 1606 C C . PHE A 1 194 ? -9.900 11.330 4.350 1.00 91.06 194 PHE A C 1
ATOM 1608 O O . PHE A 1 194 ? -9.186 10.820 3.483 1.00 91.06 194 PHE A O 1
ATOM 1615 N N . TRP A 1 195 ? -10.724 12.345 4.088 1.00 91.50 195 TRP A N 1
ATOM 1616 C CA . TRP A 1 195 ? -10.851 12.904 2.743 1.00 91.50 195 TRP A CA 1
ATOM 1617 C C . TRP A 1 195 ? -9.596 13.653 2.310 1.00 91.50 195 TRP A C 1
ATOM 1619 O O . TRP A 1 195 ? -9.121 13.416 1.201 1.00 91.50 195 TRP A O 1
ATOM 1629 N N . SER A 1 196 ? -9.015 14.479 3.184 1.00 90.38 196 SER A N 1
ATOM 1630 C CA . SER A 1 196 ? -7.792 15.231 2.884 1.00 90.38 196 SER A CA 1
ATOM 1631 C C . SER A 1 196 ? -6.631 14.314 2.501 1.00 90.38 196 SER A C 1
ATOM 1633 O O . SER A 1 196 ? -5.938 14.581 1.521 1.00 90.38 196 SER A O 1
ATOM 1635 N N . ILE A 1 197 ? -6.442 13.204 3.222 1.00 91.56 197 ILE A N 1
ATOM 1636 C CA . ILE A 1 197 ? -5.359 12.254 2.941 1.00 91.56 197 ILE A CA 1
ATOM 1637 C C . ILE A 1 197 ? -5.629 11.492 1.638 1.00 91.56 197 ILE A C 1
ATOM 1639 O O . ILE A 1 197 ? -4.766 11.465 0.764 1.00 91.56 197 ILE A O 1
ATOM 1643 N N . ASN A 1 198 ? -6.816 10.901 1.461 1.00 91.38 198 ASN A N 1
ATOM 1644 C CA . ASN A 1 198 ? -7.087 10.084 0.271 1.00 91.38 198 ASN A CA 1
ATOM 1645 C C . ASN A 1 198 ? -7.143 10.916 -1.017 1.00 91.38 198 ASN A C 1
ATOM 1647 O O . ASN A 1 198 ? -6.552 10.521 -2.021 1.00 91.38 198 ASN A O 1
ATOM 1651 N N . LEU A 1 199 ? -7.801 12.081 -0.998 1.00 91.44 199 LEU A N 1
ATOM 1652 C CA . LEU A 1 199 ? -7.818 12.981 -2.155 1.00 91.44 199 LEU A CA 1
ATOM 1653 C C . LEU A 1 199 ? -6.428 13.543 -2.432 1.00 91.44 199 LEU A C 1
ATOM 1655 O O . LEU A 1 199 ? -6.019 13.581 -3.590 1.00 91.44 199 LEU A O 1
ATOM 1659 N N . GLY A 1 200 ? -5.681 13.913 -1.389 1.00 89.88 200 GLY A N 1
ATOM 1660 C CA . GLY A 1 200 ? -4.310 14.385 -1.538 1.00 89.88 200 GLY A CA 1
ATOM 1661 C C . GLY A 1 200 ? -3.424 13.356 -2.238 1.00 89.88 200 GLY A C 1
ATOM 1662 O O . GLY A 1 200 ? -2.721 13.712 -3.176 1.00 89.88 200 GLY A O 1
ATOM 1663 N N . VAL A 1 201 ? -3.510 12.073 -1.867 1.00 88.12 201 VAL A N 1
ATOM 1664 C CA . VAL A 1 201 ? -2.752 10.992 -2.526 1.00 88.12 201 VAL A CA 1
ATOM 1665 C C . VAL A 1 201 ? -3.170 10.813 -3.989 1.00 88.12 201 VAL A C 1
ATOM 1667 O O . VAL A 1 201 ? -2.307 10.699 -4.858 1.00 88.12 201 VAL A O 1
ATOM 1670 N N . ILE A 1 202 ? -4.471 10.825 -4.294 1.00 88.69 202 ILE A N 1
ATOM 1671 C CA . ILE A 1 202 ? -4.963 10.700 -5.679 1.00 88.69 202 ILE A CA 1
ATOM 1672 C C . ILE A 1 202 ? -4.456 11.863 -6.543 1.00 88.69 202 ILE A C 1
ATOM 1674 O O . ILE A 1 202 ? -3.936 11.644 -7.639 1.00 88.69 202 ILE A O 1
ATOM 1678 N N . ILE A 1 203 ? -4.564 13.095 -6.041 1.00 89.31 203 ILE A N 1
ATOM 1679 C CA . ILE A 1 203 ? -4.104 14.304 -6.736 1.00 89.31 203 ILE A CA 1
ATOM 1680 C C . ILE A 1 203 ? -2.578 14.289 -6.889 1.00 89.31 203 ILE A C 1
ATOM 1682 O O . ILE A 1 203 ? -2.064 14.617 -7.958 1.00 89.31 203 ILE A O 1
ATOM 1686 N N . PHE A 1 204 ? -1.850 13.851 -5.859 1.00 86.50 204 PHE A N 1
ATOM 1687 C CA . PHE A 1 204 ? -0.397 13.695 -5.896 1.00 86.50 204 PHE A CA 1
ATOM 1688 C C . PHE A 1 204 ? 0.035 12.764 -7.034 1.00 86.50 204 PHE A C 1
ATOM 1690 O O . PHE A 1 204 ? 0.867 13.141 -7.860 1.00 86.50 204 PHE A O 1
ATOM 1697 N N . PHE A 1 205 ? -0.594 11.591 -7.157 1.00 82.19 205 PHE A N 1
ATOM 1698 C CA . PHE A 1 205 ? -0.327 10.673 -8.266 1.00 82.19 205 PHE A CA 1
ATOM 1699 C C . PHE A 1 205 ? -0.688 11.257 -9.630 1.00 82.19 205 PHE A C 1
ATOM 1701 O O . PHE A 1 205 ? 0.071 11.083 -10.585 1.00 82.19 205 PHE A O 1
ATOM 1708 N N . ALA A 1 206 ? -1.804 11.979 -9.733 1.00 85.19 206 ALA A N 1
ATOM 1709 C CA . ALA A 1 206 ? -2.176 12.654 -10.972 1.00 85.19 206 ALA A CA 1
ATOM 1710 C C . ALA A 1 206 ? -1.104 13.671 -11.407 1.00 85.19 206 ALA A C 1
ATOM 1712 O O . ALA A 1 206 ? -0.740 13.721 -12.583 1.00 85.19 206 ALA A O 1
ATOM 1713 N N . PHE A 1 207 ? -0.534 14.434 -10.469 1.00 86.31 207 PHE A N 1
ATOM 1714 C CA . PHE A 1 207 ? 0.536 15.397 -10.754 1.00 86.31 207 PHE A CA 1
ATOM 1715 C C . PHE A 1 207 ? 1.887 14.750 -11.064 1.00 86.31 207 PHE A C 1
ATOM 1717 O O . PHE A 1 207 ? 2.601 15.259 -11.936 1.00 86.31 207 PHE A O 1
ATOM 1724 N N . ILE A 1 208 ? 2.204 13.608 -10.443 1.00 81.81 208 ILE A N 1
ATOM 1725 C CA . ILE A 1 208 ? 3.356 12.782 -10.837 1.00 81.81 208 ILE A CA 1
ATOM 1726 C C . ILE A 1 208 ? 3.217 12.376 -12.305 1.00 81.81 208 ILE A C 1
ATOM 1728 O O . ILE A 1 208 ? 4.140 12.594 -13.091 1.00 81.81 208 ILE A O 1
ATOM 1732 N N . ILE A 1 209 ? 2.059 11.831 -12.693 1.00 80.06 209 ILE A N 1
ATOM 1733 C CA . ILE A 1 209 ? 1.804 11.377 -14.069 1.00 80.06 209 ILE A CA 1
ATOM 1734 C C . ILE A 1 209 ? 1.851 12.558 -15.051 1.00 80.06 209 ILE A C 1
ATOM 1736 O O . ILE A 1 209 ? 2.461 12.444 -16.113 1.00 80.06 209 ILE A O 1
ATOM 1740 N N . ALA A 1 210 ? 1.289 13.713 -14.679 1.00 83.19 210 ALA A N 1
ATOM 1741 C CA . ALA A 1 210 ? 1.309 14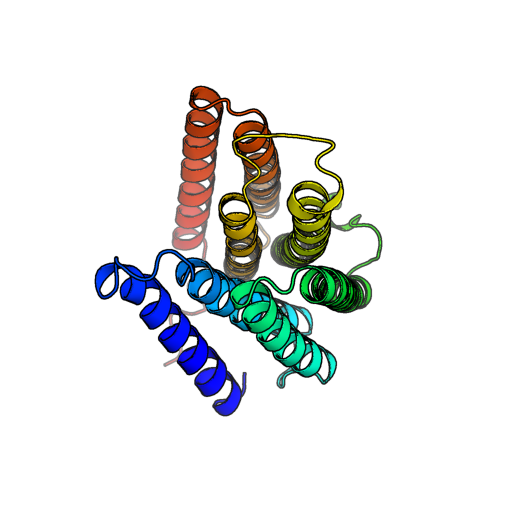.938 -15.485 1.00 83.19 210 ALA A CA 1
ATOM 1742 C C . ALA A 1 210 ? 2.682 15.642 -15.538 1.00 83.19 210 ALA A C 1
ATOM 1744 O O . ALA A 1 210 ? 2.825 16.661 -16.217 1.00 83.19 210 ALA A O 1
ATOM 1745 N N . ASN A 1 211 ? 3.688 15.128 -14.823 1.00 81.88 211 ASN A N 1
ATOM 1746 C CA . ASN A 1 211 ? 5.037 15.685 -14.739 1.00 81.88 211 ASN A CA 1
ATOM 1747 C C . ASN A 1 211 ? 5.082 17.162 -14.282 1.00 81.88 211 ASN A C 1
ATOM 1749 O O . ASN A 1 211 ? 5.900 17.952 -14.757 1.00 81.88 211 ASN A O 1
ATOM 1753 N N . LYS A 1 212 ? 4.201 17.558 -13.352 1.00 85.31 212 LYS A N 1
ATOM 1754 C CA . LYS A 1 212 ? 4.117 18.931 -12.819 1.00 85.31 212 LYS A CA 1
ATOM 1755 C C . LYS A 1 212 ? 4.800 19.041 -11.451 1.00 85.31 212 LYS A C 1
ATOM 1757 O O . LYS A 1 212 ? 4.130 19.056 -10.424 1.00 85.31 212 LYS A O 1
ATOM 1762 N N . LEU A 1 213 ? 6.129 19.176 -11.447 1.00 84.81 213 LEU A N 1
ATOM 1763 C CA . LEU A 1 213 ? 6.957 19.189 -10.225 1.00 84.81 213 LEU A CA 1
ATOM 1764 C C . LEU A 1 213 ? 6.526 20.227 -9.171 1.00 84.81 213 LEU A C 1
ATOM 1766 O O . LEU A 1 213 ? 6.480 19.912 -7.988 1.00 84.81 213 LEU A O 1
ATOM 1770 N N . ALA A 1 214 ? 6.179 21.452 -9.581 1.00 88.81 214 ALA A N 1
ATOM 1771 C CA . ALA A 1 214 ? 5.755 22.488 -8.635 1.00 88.81 214 ALA A CA 1
ATOM 1772 C C . ALA A 1 214 ? 4.454 22.106 -7.902 1.00 88.81 214 ALA A C 1
ATOM 1774 O O . ALA A 1 214 ? 4.352 22.264 -6.688 1.00 88.81 214 ALA A O 1
ATOM 1775 N N . LEU A 1 215 ? 3.478 21.554 -8.631 1.00 88.69 215 LEU A N 1
ATOM 1776 C CA . LEU A 1 215 ? 2.207 21.106 -8.055 1.00 88.69 215 LEU A CA 1
ATOM 1777 C C . LEU A 1 215 ? 2.382 19.842 -7.202 1.00 88.69 215 LEU A C 1
ATOM 1779 O O . LEU A 1 215 ? 1.748 19.720 -6.156 1.00 88.69 215 LEU A O 1
ATOM 1783 N N . GLU A 1 216 ? 3.269 18.936 -7.621 1.00 85.94 216 GLU A N 1
ATOM 1784 C CA . GLU A 1 216 ? 3.685 17.759 -6.849 1.00 85.94 216 GLU A CA 1
ATOM 1785 C C . GLU A 1 216 ? 4.231 18.175 -5.471 1.00 85.94 216 GLU A C 1
ATOM 1787 O O . GLU A 1 216 ? 3.788 17.646 -4.453 1.00 85.94 216 GLU A O 1
ATOM 1792 N N . LEU A 1 217 ? 5.109 19.185 -5.424 1.00 89.19 217 LEU A N 1
ATOM 1793 C CA . LEU A 1 217 ? 5.691 19.699 -4.182 1.00 89.19 217 LEU A CA 1
ATOM 1794 C C . LEU A 1 217 ? 4.651 20.390 -3.290 1.00 89.19 217 LEU A C 1
ATOM 1796 O O . LEU A 1 217 ? 4.621 20.147 -2.084 1.00 89.19 217 LEU A O 1
ATOM 1800 N N . ILE A 1 218 ? 3.763 21.206 -3.867 1.00 91.44 218 ILE A N 1
ATOM 1801 C CA . ILE A 1 218 ? 2.689 21.875 -3.112 1.00 91.44 218 ILE A CA 1
ATOM 1802 C C . ILE A 1 218 ? 1.774 20.841 -2.445 1.00 91.44 218 ILE A C 1
ATOM 1804 O O . ILE A 1 218 ? 1.503 20.936 -1.248 1.00 91.44 218 ILE A O 1
ATOM 1808 N N . ILE A 1 219 ? 1.328 19.824 -3.188 1.00 90.69 219 ILE A N 1
ATOM 1809 C CA . ILE A 1 219 ? 0.482 18.764 -2.626 1.00 90.69 219 ILE A CA 1
ATOM 1810 C C . ILE A 1 219 ? 1.244 17.925 -1.603 1.00 90.69 219 ILE A C 1
ATOM 1812 O O . ILE A 1 219 ? 0.663 17.567 -0.580 1.00 90.69 219 ILE A O 1
ATOM 1816 N N . ALA A 1 220 ? 2.529 17.643 -1.823 1.00 87.75 220 ALA A N 1
ATOM 1817 C CA . ALA A 1 220 ? 3.351 16.936 -0.845 1.00 87.75 220 ALA A CA 1
ATOM 1818 C C . ALA A 1 220 ? 3.429 17.693 0.492 1.00 87.75 220 ALA A C 1
ATOM 1820 O O . ALA A 1 220 ? 3.297 17.074 1.547 1.00 87.75 220 ALA A O 1
ATOM 1821 N N . LEU A 1 221 ? 3.560 19.025 0.469 1.00 89.88 221 LEU A N 1
ATOM 1822 C CA . LEU A 1 221 ? 3.536 19.857 1.679 1.00 89.88 221 LEU A CA 1
ATOM 1823 C C . LEU A 1 221 ? 2.163 19.853 2.365 1.00 89.88 221 LEU A C 1
ATOM 1825 O O . LEU A 1 221 ? 2.088 19.760 3.591 1.00 89.88 221 LEU A O 1
ATOM 1829 N N . ILE A 1 222 ? 1.074 19.901 1.593 1.00 89.31 222 ILE A N 1
ATOM 1830 C CA . ILE A 1 222 ? -0.294 19.807 2.130 1.00 89.31 222 ILE A CA 1
ATOM 1831 C C . ILE A 1 222 ? -0.522 18.438 2.785 1.00 89.31 222 ILE A C 1
ATOM 1833 O O . ILE A 1 222 ? -1.046 18.366 3.896 1.00 89.31 222 ILE A O 1
ATOM 1837 N N . LEU A 1 223 ? -0.096 17.352 2.136 1.00 88.25 223 LEU A N 1
ATOM 1838 C CA . LEU A 1 223 ? -0.164 15.997 2.684 1.00 88.25 223 LEU A CA 1
ATOM 1839 C C . LEU A 1 223 ? 0.679 15.860 3.951 1.00 88.25 223 LEU A C 1
ATOM 1841 O O . LEU A 1 223 ? 0.208 15.284 4.930 1.00 88.25 223 LEU A O 1
ATOM 1845 N N . LEU A 1 224 ? 1.890 16.420 3.960 1.00 89.50 224 LEU A N 1
ATOM 1846 C CA . LEU A 1 224 ? 2.748 16.440 5.140 1.00 89.50 224 LEU A CA 1
ATOM 1847 C C . LEU A 1 224 ? 2.046 17.142 6.305 1.00 89.50 224 LEU A C 1
ATOM 1849 O O . LEU A 1 224 ? 1.990 16.584 7.397 1.00 89.50 224 LEU A O 1
ATOM 1853 N N . SER A 1 225 ? 1.450 18.312 6.064 1.00 88.06 225 SER A N 1
ATOM 1854 C CA . SER A 1 225 ? 0.663 19.026 7.072 1.00 88.06 225 SER A CA 1
ATOM 1855 C C . SER A 1 225 ? -0.543 18.209 7.548 1.00 88.06 225 SER A C 1
ATOM 1857 O O . SER A 1 225 ? -0.773 18.106 8.747 1.00 88.06 225 SER A O 1
ATOM 1859 N N . ALA A 1 226 ? -1.289 17.567 6.647 1.00 86.50 226 ALA A N 1
ATOM 1860 C CA . ALA A 1 226 ? -2.438 16.745 7.024 1.00 86.50 226 ALA A CA 1
ATOM 1861 C C . ALA A 1 226 ? -2.033 15.541 7.895 1.00 86.50 226 ALA A C 1
ATOM 1863 O O . ALA A 1 226 ? -2.723 15.205 8.865 1.00 86.50 226 ALA A O 1
ATOM 1864 N N . ILE A 1 227 ? -0.907 14.899 7.574 1.00 86.75 227 ILE A N 1
ATOM 1865 C CA . ILE A 1 227 ? -0.365 13.770 8.337 1.00 86.75 227 ILE A CA 1
ATOM 1866 C C . ILE A 1 227 ? 0.142 14.238 9.703 1.00 86.75 227 ILE A C 1
ATOM 1868 O O . ILE A 1 227 ? -0.184 13.603 10.706 1.00 86.75 227 ILE A O 1
ATOM 1872 N N . THR A 1 228 ? 0.877 15.352 9.785 1.00 87.12 228 THR A N 1
ATOM 1873 C CA . THR A 1 228 ? 1.364 15.879 11.072 1.00 87.12 228 THR A CA 1
ATOM 1874 C C . THR A 1 228 ? 0.217 16.325 11.967 1.00 87.12 228 THR A C 1
ATOM 1876 O O . THR A 1 228 ? 0.218 15.989 13.149 1.00 87.12 228 THR A O 1
ATOM 1879 N N . THR A 1 229 ? -0.814 16.980 11.426 1.00 84.00 229 THR A N 1
ATOM 1880 C CA . THR A 1 229 ? -2.034 17.306 12.180 1.00 84.00 229 THR A CA 1
ATOM 1881 C C . THR A 1 229 ? -2.738 16.043 12.669 1.00 84.00 229 THR A C 1
ATOM 1883 O O . THR A 1 229 ? -3.125 15.968 13.832 1.00 84.00 229 THR A O 1
ATOM 1886 N N . THR A 1 230 ? -2.858 15.016 11.825 1.00 83.44 230 THR A N 1
ATOM 1887 C CA . THR A 1 230 ? -3.448 13.726 12.222 1.00 83.44 230 THR A CA 1
ATOM 1888 C C . THR A 1 230 ? -2.657 13.065 13.350 1.00 83.44 230 THR A C 1
ATOM 1890 O O . T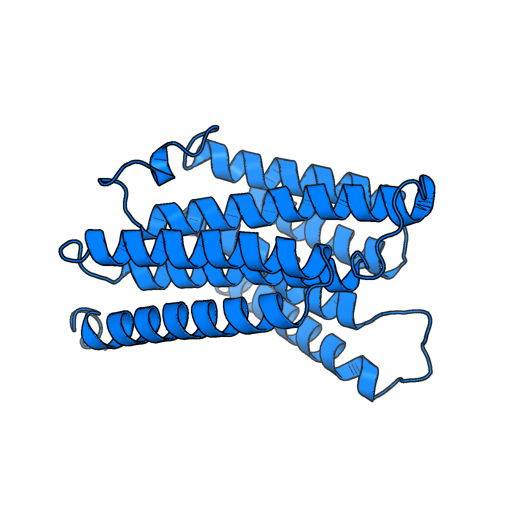HR A 1 230 ? -3.242 12.549 14.302 1.00 83.44 230 THR A O 1
ATOM 1893 N N . PHE A 1 231 ? -1.329 13.101 13.271 1.00 85.62 231 PHE A N 1
ATOM 1894 C CA . PHE A 1 231 ? -0.443 12.548 14.288 1.00 85.62 231 PHE A CA 1
ATOM 1895 C C . PHE A 1 231 ? -0.499 13.341 15.601 1.00 85.62 231 PHE A C 1
ATOM 1897 O O . PHE A 1 231 ? -0.574 12.751 16.675 1.00 85.62 231 PHE A O 1
ATOM 1904 N N . TYR A 1 232 ? -0.552 14.671 15.527 1.00 85.38 232 TYR A N 1
ATOM 1905 C CA . TYR A 1 232 ? -0.749 15.545 16.685 1.00 85.38 232 TYR A CA 1
ATOM 1906 C C . TYR A 1 232 ? -2.083 15.261 17.387 1.00 85.38 232 TYR A C 1
ATOM 1908 O O . TYR A 1 232 ? -2.128 15.112 18.607 1.00 85.38 232 TYR A O 1
ATOM 1916 N N . ILE A 1 233 ? -3.165 15.109 16.615 1.00 81.38 233 ILE A N 1
ATOM 1917 C CA . ILE A 1 233 ? -4.474 14.711 17.148 1.00 81.38 233 ILE A CA 1
ATOM 1918 C C . ILE A 1 233 ? -4.378 13.328 17.801 1.00 81.38 233 ILE A C 1
ATOM 1920 O O . ILE A 1 233 ? -4.912 13.120 18.885 1.00 81.38 233 ILE A O 1
ATOM 1924 N N . PHE A 1 234 ? -3.675 12.383 17.176 1.00 83.38 234 PHE A N 1
ATOM 1925 C CA . PHE A 1 234 ? -3.485 11.053 17.746 1.00 83.38 234 PHE A CA 1
ATOM 1926 C C . PHE A 1 234 ? -2.792 11.088 19.104 1.00 83.38 234 PHE A C 1
ATOM 1928 O O . PHE A 1 234 ? -3.279 10.448 20.026 1.00 83.38 234 PHE A O 1
ATOM 1935 N N . ILE A 1 235 ? -1.713 11.851 19.260 1.00 82.69 235 ILE A N 1
ATOM 1936 C CA . ILE A 1 235 ? -1.000 11.931 20.542 1.00 82.69 235 ILE A CA 1
ATOM 1937 C C . ILE A 1 235 ? -1.870 12.572 21.627 1.00 82.69 235 ILE A C 1
ATOM 1939 O O . ILE A 1 235 ? -1.930 12.054 22.737 1.00 82.69 235 ILE A O 1
ATOM 1943 N N . ASN A 1 236 ? -2.566 13.666 21.312 1.00 79.56 236 ASN A N 1
ATOM 1944 C CA . ASN A 1 236 ? -3.293 14.437 22.325 1.00 79.56 236 ASN A CA 1
ATOM 1945 C C . ASN A 1 236 ? -4.676 13.873 22.671 1.00 79.56 236 ASN A C 1
ATOM 1947 O O . ASN A 1 236 ? -5.191 14.146 23.751 1.00 79.56 236 ASN A O 1
ATOM 1951 N N . PHE A 1 237 ? -5.297 13.122 21.759 1.00 73.38 237 PHE A N 1
ATOM 1952 C CA . PHE A 1 237 ? -6.663 12.611 21.913 1.00 73.38 237 PHE A CA 1
ATOM 1953 C C . PHE A 1 237 ? -6.741 11.077 21.926 1.00 73.38 237 PHE A C 1
ATOM 1955 O O . PHE A 1 237 ? -7.840 10.520 21.845 1.00 73.38 237 PHE A O 1
ATOM 1962 N N . CYS A 1 238 ? -5.606 10.375 22.026 1.00 68.25 238 CYS A N 1
ATOM 1963 C CA . CYS A 1 238 ? -5.611 8.957 22.376 1.00 68.25 238 CYS A CA 1
ATOM 1964 C C . CYS A 1 238 ? -5.945 8.835 23.873 1.00 68.25 238 CYS A C 1
ATOM 1966 O O . CYS A 1 238 ? -5.213 9.379 24.700 1.00 68.25 238 CYS A O 1
ATOM 1968 N N . PRO A 1 239 ? -7.048 8.168 24.251 1.00 59.00 239 PRO A N 1
ATOM 1969 C CA . PRO A 1 239 ? -7.429 8.047 25.650 1.00 59.00 239 PRO A CA 1
ATOM 1970 C C . PRO A 1 239 ? -6.341 7.315 26.451 1.00 59.00 239 PRO A C 1
ATOM 1972 O O . PRO A 1 239 ? -5.884 6.245 26.046 1.00 59.00 239 PRO A O 1
ATOM 1975 N N . GLU A 1 240 ? -6.008 7.827 27.645 1.00 54.53 240 GLU A N 1
ATOM 1976 C CA . GLU A 1 240 ? -5.041 7.251 28.610 1.00 54.53 240 GLU A CA 1
ATOM 1977 C C . GLU A 1 240 ? -5.330 5.786 29.014 1.00 54.53 240 GLU A C 1
ATOM 1979 O O . GLU A 1 240 ? -4.526 5.136 29.682 1.00 54.53 240 GLU A O 1
ATOM 1984 N N . SER A 1 241 ? -6.457 5.221 28.571 1.00 47.62 241 SER A N 1
ATOM 1985 C CA . SER A 1 241 ? -6.916 3.851 28.833 1.00 47.62 241 SER A CA 1
ATOM 1986 C C . SER A 1 241 ? -5.968 2.718 28.397 1.00 47.62 241 SER A C 1
ATOM 1988 O O . SER A 1 241 ? -6.241 1.561 28.713 1.00 47.62 241 SER A O 1
ATOM 1990 N N . GLN A 1 242 ? -4.848 3.012 27.723 1.00 50.78 242 GLN A N 1
ATOM 1991 C CA . GLN A 1 242 ? -3.793 2.032 27.420 1.00 50.78 242 GLN A CA 1
ATOM 1992 C C . GLN A 1 242 ? -2.445 2.279 28.117 1.00 50.78 242 GLN A C 1
ATOM 1994 O O . GLN A 1 242 ? -1.555 1.442 27.984 1.00 50.78 242 GLN A O 1
ATOM 1999 N N . GLN A 1 243 ? -2.276 3.344 28.911 1.00 45.12 243 GLN A N 1
ATOM 2000 C CA . GLN A 1 243 ? -1.029 3.555 29.669 1.00 45.12 243 GLN A CA 1
ATOM 2001 C C . GLN A 1 243 ? -0.969 2.817 31.017 1.00 45.12 243 GLN A C 1
ATOM 2003 O O . GLN A 1 243 ? 0.078 2.817 31.660 1.00 45.12 243 GLN A O 1
ATOM 2008 N N . LYS A 1 244 ? -2.032 2.122 31.446 1.00 40.03 244 LYS A N 1
ATOM 2009 C CA . LYS A 1 244 ? -2.002 1.290 32.662 1.00 40.03 244 LYS A CA 1
ATOM 2010 C C . LYS A 1 244 ? -2.707 -0.050 32.476 1.00 40.03 244 LYS A C 1
ATOM 2012 O O . LYS A 1 244 ? -3.930 -0.126 32.558 1.00 40.03 244 LYS A O 1
ATOM 2017 N N . LYS A 1 245 ? -1.896 -1.093 32.276 1.00 37.91 245 LYS A N 1
ATOM 2018 C CA . LYS A 1 245 ? -1.946 -2.412 32.945 1.00 37.91 245 LYS A CA 1
ATOM 2019 C C . LYS A 1 245 ? -0.777 -3.265 32.419 1.00 37.91 245 LYS A C 1
ATOM 2021 O O . LYS A 1 245 ? -0.972 -4.177 31.620 1.00 37.91 245 LYS A O 1
ATOM 2026 N N . SER A 1 246 ? 0.438 -2.886 32.821 1.00 36.50 246 SER A N 1
ATOM 2027 C CA . SER A 1 246 ? 1.539 -3.837 33.027 1.00 36.50 246 SER A CA 1
ATOM 2028 C C . SER A 1 246 ? 1.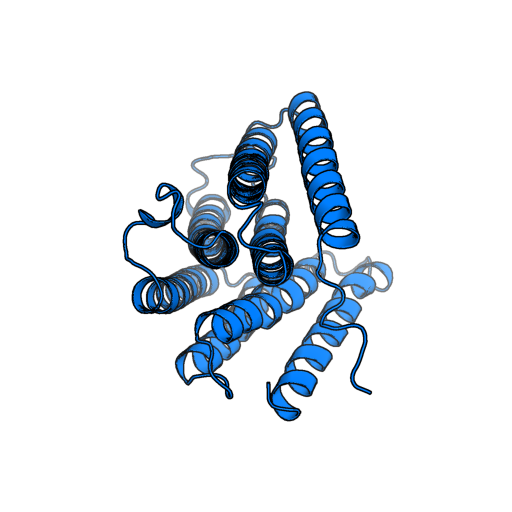431 -4.383 34.440 1.00 36.50 246 SER A C 1
ATOM 2030 O O . SER A 1 246 ? 1.234 -3.523 35.332 1.00 36.50 246 SER A O 1
#

Secondary structure (DSSP, 8-state):
--HHHHHHHHHHHHHHHHHHHHHHH-TT-TT--HHHHHHIIIIIIIIHHHHHHHHHT-SS--HHHHHHHHHHHHHHHHHHTT-HHHHHHHHHHHHHHHHHHHHHHS-SS-GGGT-TTS-HHHHHHHHHHHHHHHHHHHHHHHHHIIIII-----TT--HHHHHGGGHHHHHHHHHHHHHHHS-GGGHHHHHHHHHHHHHHHHHHHHHHHTT-HHHHHHHHHHHHHHHHHHHHHHHHHS-GGGS---

Foldseek 3Di:
DDPVVVVVLVVLLVVLVCLCCVCVVCVPPVLFDSPLSSLLSNQQQNLVLVLLCVLVVDPDRDPLSVVLNVLSVVLSVCVRVVVLVVNLVSLLVSLVSLLVSLCVRANNDPVVLVDLPRQLLVVLSSVLSVLSSVLSNVLSVLSCCVPPVVPDDQPLSDSSNSSVSSVSSSVSNVLSVLSVQFDPVCSVVSSVLSCLQSVLVVVLVVCSRVVPVVVNVVSVVSNVVSVVVSVVCSVVGRDCVPVDDD